Protein AF-A0A947JP69-F1 (afdb_monomer_lite)

pLDDT: mean 75.57, std 21.8, range [19.61, 96.0]

Radius of gyration: 23.5 Å; chains: 1; bounding box: 52×50×66 Å

Sequence (249 aa):
MEFHYIRLANEIEGKVASGHIAIGERLPSLRRVQEQKGLSLSTVYQAYVELENRGVIEARNRSGCWRKKREMVRMICGRGIPLIEDDIYGDLYFGETRPTTLKEYDEQGLVLYCSSFSKTVLPDLRVGWVVPGRFKEKVKRLKFNALIATPKLNQMIMAGFMETGAYERHLRKMRNTLKVQVGNMTRAVANAFPGDTRMSSPEGGLSCGWNSIAALTVCSFSPGLQRLEFLFCQGLSVQAPVNISTVSV

Foldseek 3Di:
DDQLLNVVLVVVLVCDVVCVAPDVRDDDDLVVCCVVPVDDSVSSVSNVVVCVVVVVDPPPDPDDDPVVLLVVLCVCVVVVHAEEAECAWQLFFLDPDGDDTSVVNHPPQRYKYKYDCCQQPNVPLQDIDIPRGPCVVVVVVVCCVVPVDDPPVSVVVVVVCVVVVVSVVSSVVNSVVQLVVLVVVVVVCCVQDDVPWAKRDDRGDNDIDIDDDPDPPVPPDDPVVVPDPDDDDDPDDPDDDDDDDDDDD

Secondary structure (DSSP, 8-state):
---HHHHHHHHHHHHHHTTSS-TTPPPPPHHHHHHHHT--HHHHHHHHHHHHHTTSS----SS--HHHHHHHHHHHHHTT--EEEE-TTTT-BSSSSPPPPGGGG-SSS-EEEEEESTTTT-GGG--EEEE-GGGHHHHHHHHHHH-S---HHHHHHHHHHHHTTHHHHHHHHHHHHHHHHHHHHHHHHHHHS-TT--B---SBSS---B---S--S-----TTTTTS---------S-S---------

Structure (mmCIF, N/CA/C/O backbone):
data_AF-A0A947JP69-F1
#
_entry.id   AF-A0A947JP69-F1
#
loop_
_atom_site.group_PDB
_atom_site.id
_atom_site.type_symbol
_atom_site.label_atom_id
_atom_site.label_alt_id
_atom_site.label_comp_id
_atom_site.label_asym_id
_atom_site.label_entity_id
_atom_site.label_seq_id
_atom_site.pdbx_PDB_ins_code
_atom_site.Cartn_x
_atom_site.Cartn_y
_atom_site.Cartn_z
_atom_site.occupancy
_atom_site.B_iso_or_equiv
_atom_site.auth_seq_id
_atom_site.auth_comp_id
_atom_site.auth_asym_id
_atom_site.auth_atom_id
_atom_site.pdbx_PDB_model_num
ATOM 1 N N . MET A 1 1 ? -8.315 19.733 -40.590 1.00 52.53 1 MET A N 1
ATOM 2 C CA . MET A 1 1 ? -6.885 19.597 -40.246 1.00 52.53 1 MET A CA 1
ATOM 3 C C . MET A 1 1 ? -6.768 18.320 -39.430 1.00 52.53 1 MET A C 1
ATOM 5 O O . MET A 1 1 ? -7.318 18.271 -38.339 1.00 52.53 1 MET A O 1
ATOM 9 N N . GLU A 1 2 ? -6.235 17.246 -40.009 1.00 69.81 2 GLU A N 1
ATOM 10 C CA . GLU A 1 2 ? -6.166 15.949 -39.325 1.00 69.81 2 GLU A CA 1
ATOM 11 C C . GLU A 1 2 ? -4.974 15.956 -38.363 1.00 69.81 2 GLU A C 1
ATOM 13 O O . GLU A 1 2 ? -3.846 16.248 -38.760 1.00 69.81 2 GLU A O 1
ATOM 18 N N . PHE A 1 3 ? -5.223 15.697 -37.081 1.00 87.69 3 PHE A N 1
ATOM 19 C CA . PHE A 1 3 ? -4.161 15.693 -36.082 1.00 87.69 3 PHE A CA 1
ATOM 20 C C . PHE A 1 3 ? -3.229 14.492 -36.288 1.00 87.69 3 PHE A C 1
ATOM 22 O O . PHE A 1 3 ? -3.680 13.373 -36.534 1.00 87.69 3 PHE A O 1
ATOM 29 N N . HIS A 1 4 ? -1.919 14.696 -36.112 1.00 85.38 4 HIS A N 1
ATOM 30 C CA . HIS A 1 4 ? -0.910 13.645 -36.300 1.00 85.38 4 HIS A CA 1
ATOM 31 C C . HIS A 1 4 ? -1.147 12.391 -35.439 1.00 85.38 4 HIS A C 1
ATOM 33 O O . HIS A 1 4 ? -0.815 11.288 -35.872 1.00 85.38 4 HIS A O 1
ATOM 39 N N . TYR A 1 5 ? -1.750 12.534 -34.252 1.00 90.44 5 TYR A N 1
ATOM 40 C CA . TYR A 1 5 ? -2.070 11.391 -33.393 1.00 90.44 5 TYR A CA 1
ATOM 41 C C . TYR A 1 5 ? -3.242 10.555 -33.934 1.00 90.44 5 TYR A C 1
ATOM 43 O O . TYR A 1 5 ? -3.197 9.333 -33.832 1.00 90.44 5 TYR A O 1
ATOM 51 N N . ILE A 1 6 ? -4.244 11.184 -34.565 1.00 91.31 6 ILE A N 1
ATOM 52 C CA . ILE A 1 6 ? -5.382 10.486 -35.189 1.00 91.31 6 ILE A CA 1
ATOM 53 C C . ILE A 1 6 ? -4.885 9.656 -36.370 1.00 91.31 6 ILE A C 1
ATOM 55 O O . ILE A 1 6 ? -5.228 8.483 -36.488 1.00 91.31 6 ILE A O 1
ATOM 59 N N . ARG A 1 7 ? -3.999 10.228 -37.195 1.00 92.75 7 ARG A N 1
ATOM 60 C CA . ARG A 1 7 ? -3.386 9.512 -38.320 1.00 92.75 7 ARG A CA 1
ATOM 61 C C . ARG A 1 7 ? -2.596 8.285 -37.854 1.00 92.75 7 ARG A C 1
ATOM 63 O O . ARG A 1 7 ? -2.691 7.227 -38.469 1.00 92.75 7 ARG A O 1
ATOM 70 N N . LEU A 1 8 ? -1.845 8.414 -36.756 1.00 92.44 8 LEU A N 1
ATOM 71 C CA . LEU A 1 8 ? -1.111 7.299 -36.154 1.00 92.44 8 LEU A CA 1
ATOM 72 C C . LEU A 1 8 ? -2.053 6.236 -35.562 1.00 92.44 8 LEU A C 1
ATOM 74 O O . LEU A 1 8 ? -1.800 5.047 -35.744 1.00 92.44 8 LEU A O 1
ATOM 78 N N . ALA A 1 9 ? -3.134 6.645 -34.889 1.00 91.25 9 ALA A N 1
ATOM 79 C CA . ALA A 1 9 ? -4.145 5.728 -34.362 1.00 91.25 9 ALA A CA 1
ATOM 80 C C . ALA A 1 9 ? -4.803 4.923 -35.494 1.00 91.25 9 ALA A C 1
ATOM 82 O O . ALA A 1 9 ? -4.783 3.697 -35.456 1.00 91.25 9 ALA A O 1
ATOM 83 N N . ASN A 1 10 ? -5.262 5.594 -36.554 1.00 93.00 10 ASN A N 1
ATOM 84 C CA . ASN A 1 10 ? -5.863 4.949 -37.725 1.00 93.00 10 ASN A CA 1
ATOM 85 C C . ASN A 1 10 ? -4.894 3.956 -38.397 1.00 93.00 10 ASN A C 1
ATOM 87 O O . ASN A 1 10 ? -5.298 2.874 -38.817 1.00 93.00 10 ASN A O 1
ATOM 91 N N . GLU A 1 11 ? -3.600 4.292 -38.480 1.00 90.69 11 GLU A N 1
ATOM 92 C CA . GLU A 1 11 ? -2.585 3.392 -39.043 1.00 90.69 11 GLU A CA 1
ATOM 93 C C . GLU A 1 11 ? -2.424 2.111 -38.206 1.00 90.69 11 GLU A C 1
ATOM 95 O O . GLU A 1 11 ? -2.330 1.012 -38.755 1.00 90.69 11 GLU A O 1
ATOM 100 N N . ILE A 1 12 ? -2.372 2.239 -36.877 1.00 87.81 12 ILE A N 1
ATOM 101 C CA . ILE A 1 12 ? -2.234 1.092 -35.970 1.00 87.81 12 ILE A CA 1
ATOM 102 C C . ILE A 1 12 ? -3.507 0.242 -35.994 1.00 87.81 12 ILE A C 1
ATOM 104 O O . ILE A 1 12 ? -3.417 -0.979 -36.096 1.00 87.81 12 ILE A O 1
ATOM 108 N N .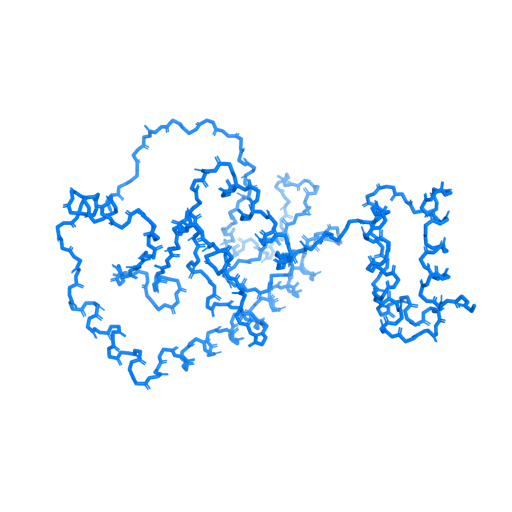 GLU A 1 13 ? -4.678 0.874 -35.976 1.00 88.56 13 GLU A N 1
ATOM 109 C CA . GLU A 1 13 ? -5.980 0.212 -36.084 1.00 88.56 13 GLU A CA 1
ATOM 110 C C . GLU A 1 13 ? -6.104 -0.578 -37.395 1.00 88.56 13 GLU A C 1
ATOM 112 O O . GLU A 1 13 ? -6.484 -1.748 -37.376 1.00 88.56 13 GLU A O 1
ATOM 117 N N . GLY A 1 14 ? -5.656 -0.011 -38.521 1.00 86.56 14 GLY A N 1
ATOM 118 C CA . GLY A 1 14 ? -5.602 -0.715 -39.804 1.00 86.56 14 GLY A CA 1
ATOM 119 C C . GLY A 1 14 ? -4.686 -1.946 -39.792 1.00 86.56 14 GLY A C 1
ATOM 120 O O . GLY A 1 14 ? -4.998 -2.960 -40.419 1.00 86.56 14 GLY A O 1
ATOM 121 N N . LYS A 1 15 ? -3.575 -1.912 -39.045 1.00 84.56 15 LYS A N 1
ATOM 122 C CA . LYS A 1 15 ? -2.680 -3.075 -38.877 1.00 84.56 15 LYS A CA 1
ATOM 123 C C . LYS A 1 15 ? -3.293 -4.170 -38.009 1.00 84.56 15 LYS A C 1
ATOM 125 O O . LYS A 1 15 ? -3.082 -5.345 -38.294 1.00 84.56 15 LYS A O 1
ATOM 130 N N . VAL A 1 16 ? -4.065 -3.796 -36.991 1.00 81.75 16 VAL A N 1
ATOM 131 C CA . VAL A 1 16 ? -4.835 -4.749 -36.177 1.00 81.75 16 VAL A CA 1
ATOM 132 C C . VAL A 1 16 ? -5.943 -5.383 -37.023 1.00 81.75 16 VAL A C 1
ATOM 134 O O . VAL A 1 16 ? -6.046 -6.605 -37.082 1.00 81.75 16 VAL A O 1
ATOM 137 N N . ALA A 1 17 ? -6.715 -4.575 -37.756 1.00 80.06 17 ALA A N 1
ATOM 138 C CA . ALA A 1 17 ? -7.820 -5.049 -38.593 1.00 80.06 17 ALA A CA 1
ATOM 139 C C . ALA A 1 17 ? -7.363 -5.961 -39.746 1.00 80.06 17 ALA A C 1
ATOM 141 O O . ALA A 1 17 ? -8.049 -6.917 -40.093 1.00 80.06 17 ALA A O 1
ATOM 142 N N . SER A 1 18 ? -6.190 -5.691 -40.324 1.00 82.62 18 SER A N 1
ATOM 143 C CA . SER A 1 18 ? -5.586 -6.521 -41.377 1.00 82.62 18 SER A CA 1
ATOM 144 C C . SER A 1 18 ? -4.837 -7.753 -40.851 1.00 82.62 18 SER A C 1
ATOM 146 O O . SER A 1 18 ? -4.256 -8.486 -41.647 1.00 82.62 18 SER A O 1
ATOM 148 N N . GLY A 1 19 ? -4.815 -7.983 -39.533 1.00 75.69 19 GLY A N 1
ATOM 149 C CA . GLY A 1 19 ? -4.155 -9.138 -38.918 1.00 75.69 19 GLY A CA 1
ATOM 150 C C . GLY A 1 19 ? -2.624 -9.070 -38.879 1.00 75.69 19 GLY A C 1
ATOM 151 O O . GLY A 1 19 ? -1.989 -10.048 -38.497 1.00 75.69 19 GLY A O 1
ATOM 152 N N . HIS A 1 20 ? -2.017 -7.929 -39.228 1.00 79.06 20 HIS A N 1
ATOM 153 C CA . HIS A 1 20 ? -0.570 -7.706 -39.080 1.00 79.06 20 HIS A CA 1
ATOM 154 C C . HIS A 1 20 ? -0.140 -7.579 -37.612 1.00 79.06 20 HIS A C 1
ATOM 156 O O . HIS A 1 20 ? 1.043 -7.709 -37.309 1.00 79.06 20 HIS A O 1
ATOM 162 N N . ILE A 1 21 ? -1.089 -7.282 -36.720 1.00 75.12 21 ILE A N 1
ATOM 163 C CA . ILE A 1 21 ? -0.931 -7.333 -35.267 1.00 75.12 21 ILE A CA 1
ATOM 164 C C . ILE A 1 21 ? -2.004 -8.290 -34.758 1.00 75.12 21 ILE A C 1
ATOM 166 O O . ILE A 1 21 ? -3.197 -8.012 -34.902 1.00 75.12 21 ILE A O 1
ATOM 170 N N . ALA A 1 22 ? -1.592 -9.421 -34.191 1.00 72.00 22 ALA A N 1
ATOM 171 C CA . ALA A 1 22 ? -2.527 -10.424 -33.706 1.00 72.00 22 ALA A CA 1
ATOM 172 C C . ALA A 1 22 ? -3.270 -9.939 -32.448 1.00 72.00 22 ALA A C 1
ATOM 174 O O . ALA A 1 22 ? -2.746 -9.179 -31.628 1.00 72.00 22 ALA A O 1
ATOM 175 N N . ILE A 1 23 ? -4.500 -10.417 -32.252 1.00 68.56 23 ILE A N 1
ATOM 176 C CA . ILE A 1 23 ? -5.273 -10.134 -31.036 1.00 68.56 23 ILE A CA 1
ATOM 177 C C . ILE A 1 23 ? -4.514 -10.697 -29.824 1.00 68.56 23 ILE A C 1
ATOM 179 O O . ILE A 1 23 ? -4.190 -11.881 -29.770 1.00 68.56 23 ILE A O 1
ATOM 183 N N . GLY A 1 24 ? -4.223 -9.836 -28.845 1.00 63.72 24 GLY A N 1
ATOM 184 C CA . GLY A 1 24 ? -3.419 -10.177 -27.665 1.00 63.72 24 GLY A CA 1
ATOM 185 C C . GLY A 1 24 ? -1.907 -9.982 -27.838 1.00 63.72 24 GLY A C 1
ATOM 186 O O . GLY A 1 24 ? -1.161 -10.136 -26.865 1.00 63.72 24 GLY A O 1
ATOM 187 N N . GLU A 1 25 ? -1.445 -9.603 -29.032 1.00 70.94 25 GLU A N 1
ATOM 188 C CA . GLU A 1 25 ? -0.055 -9.234 -29.285 1.00 70.94 25 GLU A CA 1
ATOM 189 C C . GLU A 1 25 ? 0.293 -7.889 -28.631 1.00 70.94 25 GLU A C 1
ATOM 191 O O . GLU A 1 25 ? -0.513 -6.961 -28.538 1.00 70.94 25 GLU A O 1
ATOM 196 N N . ARG A 1 26 ? 1.527 -7.775 -28.132 1.00 67.38 26 ARG A N 1
ATOM 197 C CA . ARG A 1 26 ? 1.988 -6.566 -27.451 1.00 67.38 26 ARG A CA 1
ATOM 198 C C . ARG A 1 26 ? 2.355 -5.490 -28.470 1.00 67.38 26 ARG A C 1
ATOM 200 O O . ARG A 1 26 ? 3.289 -5.672 -29.245 1.00 67.38 26 ARG A O 1
ATOM 207 N N . LEU A 1 27 ? 1.731 -4.319 -28.354 1.00 80.62 27 LEU A N 1
ATOM 208 C CA . LEU A 1 27 ? 2.142 -3.150 -29.126 1.00 80.62 27 LEU A CA 1
ATOM 209 C C . LEU A 1 27 ? 3.575 -2.686 -28.792 1.00 80.62 27 LEU A C 1
ATOM 211 O O . LEU A 1 27 ? 4.027 -2.814 -27.645 1.00 80.62 27 LEU A O 1
ATOM 215 N N . PRO A 1 28 ? 4.288 -2.084 -29.762 1.00 80.81 28 PRO A N 1
ATOM 216 C CA . PRO A 1 28 ? 5.575 -1.440 -29.520 1.00 80.81 28 PRO A CA 1
ATOM 217 C C . PRO A 1 28 ? 5.503 -0.386 -28.402 1.00 80.81 28 PRO A C 1
ATOM 219 O O . PRO A 1 28 ? 4.454 0.207 -28.146 1.00 80.81 28 PRO A O 1
ATOM 222 N N . SER A 1 29 ? 6.625 -0.126 -27.726 1.00 80.00 29 SER A N 1
ATOM 223 C CA . SER A 1 29 ? 6.689 0.925 -26.701 1.00 80.00 29 SER A CA 1
ATOM 224 C C . SER A 1 29 ? 6.541 2.321 -27.315 1.00 80.00 29 SER A C 1
ATOM 226 O O . SER A 1 29 ? 6.937 2.541 -28.459 1.00 80.00 29 SER A O 1
ATOM 228 N N . LEU A 1 30 ? 6.051 3.291 -26.528 1.00 84.19 30 LEU A N 1
ATOM 229 C CA . LEU A 1 30 ? 5.891 4.682 -26.979 1.00 84.19 30 LEU A CA 1
ATOM 230 C C . LEU A 1 30 ? 7.197 5.256 -27.559 1.00 84.19 30 LEU A C 1
ATOM 232 O O . LEU A 1 30 ? 7.181 5.878 -28.615 1.00 84.19 30 LEU A O 1
ATOM 236 N N . ARG A 1 31 ? 8.341 4.984 -26.912 1.00 73.06 31 ARG A N 1
ATOM 237 C CA . ARG A 1 31 ? 9.668 5.428 -27.380 1.00 73.06 31 ARG A CA 1
ATOM 238 C C . ARG A 1 31 ? 10.089 4.766 -28.693 1.00 73.06 31 ARG A C 1
ATOM 240 O O . ARG A 1 31 ? 10.622 5.437 -29.563 1.00 73.06 31 ARG A O 1
ATOM 247 N N . ARG A 1 32 ? 9.788 3.476 -28.876 1.00 83.56 32 ARG A N 1
ATOM 248 C CA . ARG A 1 32 ? 10.087 2.774 -30.131 1.00 83.56 32 ARG A CA 1
ATOM 249 C C . ARG A 1 32 ? 9.274 3.341 -31.293 1.00 83.56 32 ARG A C 1
ATOM 251 O O . ARG A 1 32 ? 9.815 3.529 -32.375 1.00 83.56 32 ARG A O 1
ATOM 258 N N . VAL A 1 33 ? 7.994 3.644 -31.072 1.00 86.62 33 VAL A N 1
ATOM 259 C CA . VAL A 1 33 ? 7.155 4.279 -32.102 1.00 86.62 33 VAL A CA 1
ATOM 260 C C . VAL A 1 33 ? 7.614 5.708 -32.382 1.00 86.62 33 VAL A C 1
ATOM 262 O O . VAL A 1 33 ? 7.635 6.116 -33.539 1.00 86.62 33 VAL A O 1
ATOM 265 N N . GLN A 1 34 ? 8.039 6.447 -31.354 1.00 87.62 34 GLN A N 1
ATOM 266 C CA . GLN A 1 34 ? 8.630 7.777 -31.501 1.00 87.62 34 GLN A CA 1
ATOM 267 C C . GLN A 1 34 ? 9.846 7.751 -32.442 1.00 87.62 34 GLN A C 1
ATOM 269 O O . GLN A 1 34 ? 9.870 8.497 -33.417 1.00 87.62 34 GLN A O 1
ATOM 274 N N . GLU A 1 35 ? 10.813 6.864 -32.188 1.00 86.88 35 GLU A N 1
ATOM 275 C CA . GLU A 1 35 ? 12.029 6.706 -33.003 1.00 86.88 35 GLU A CA 1
ATOM 276 C C . GLU A 1 35 ? 11.713 6.262 -34.436 1.00 86.88 35 GLU A C 1
ATOM 278 O O . GLU A 1 35 ? 12.270 6.797 -35.389 1.00 86.88 35 GLU A O 1
ATOM 283 N N . GLN A 1 36 ? 10.776 5.325 -34.607 1.00 88.81 36 GLN A N 1
ATOM 284 C CA . GLN A 1 36 ? 10.394 4.813 -35.927 1.00 88.81 36 GLN A CA 1
ATOM 285 C C . GLN A 1 36 ? 9.632 5.830 -36.782 1.00 88.81 36 GLN A C 1
ATOM 287 O O . GLN A 1 36 ? 9.688 5.761 -38.009 1.00 88.81 36 GLN A O 1
ATOM 292 N N . LYS A 1 37 ? 8.862 6.724 -36.153 1.00 86.19 37 LYS A N 1
ATOM 293 C CA . LYS A 1 37 ? 7.945 7.641 -36.848 1.00 86.19 37 LYS A CA 1
ATOM 294 C C . LYS A 1 37 ? 8.405 9.096 -36.844 1.00 86.19 37 LYS A C 1
ATOM 296 O O . LYS A 1 37 ? 7.786 9.906 -37.526 1.00 86.19 37 LYS A O 1
ATOM 301 N N . GLY A 1 38 ? 9.441 9.441 -36.078 1.00 88.81 38 GLY A N 1
ATOM 302 C CA . GLY A 1 38 ? 9.919 10.820 -35.938 1.00 88.81 38 GLY A CA 1
ATOM 303 C C . GLY A 1 38 ? 8.891 11.769 -35.310 1.00 88.81 38 GLY A C 1
ATOM 304 O O . GLY A 1 38 ? 8.920 12.968 -35.567 1.00 88.81 38 GLY A O 1
ATOM 305 N N . LEU A 1 39 ? 7.948 11.243 -34.522 1.00 90.88 39 LEU A N 1
ATOM 306 C CA . LEU A 1 39 ? 6.891 12.025 -33.867 1.00 90.88 39 LEU A CA 1
ATOM 307 C C . LEU A 1 39 ? 7.313 12.433 -32.452 1.00 90.88 39 LEU A C 1
ATOM 309 O O . LEU A 1 39 ? 8.217 11.840 -31.876 1.00 90.88 39 LEU A O 1
ATOM 313 N N . SER A 1 40 ? 6.642 13.418 -31.848 1.00 89.06 40 SER A N 1
ATOM 314 C CA . SER A 1 40 ? 6.847 13.712 -30.424 1.00 89.06 40 SER A CA 1
ATOM 315 C C . SER A 1 40 ? 6.240 12.616 -29.542 1.00 89.06 40 SER A C 1
ATOM 317 O O . SER A 1 40 ? 5.204 12.033 -29.872 1.00 89.06 40 SER A O 1
ATOM 319 N N . LEU A 1 41 ? 6.851 12.363 -28.379 1.00 81.31 41 LEU A N 1
ATOM 320 C CA . LEU A 1 41 ? 6.370 11.357 -27.426 1.00 81.31 41 LEU A CA 1
ATOM 321 C C . LEU A 1 41 ? 4.913 11.607 -27.000 1.00 81.31 41 LEU A C 1
ATOM 323 O O . LEU A 1 41 ? 4.147 10.660 -26.840 1.00 81.31 41 LEU A O 1
ATOM 327 N N . SER A 1 42 ? 4.517 12.878 -26.867 1.00 77.75 42 SER A N 1
ATOM 328 C CA . SER A 1 42 ? 3.139 13.281 -26.574 1.00 77.75 42 SER A CA 1
ATOM 329 C C . SER A 1 42 ? 2.171 12.891 -27.691 1.00 77.75 42 SER A C 1
ATOM 331 O O . SER A 1 42 ? 1.099 12.378 -27.397 1.00 77.75 42 SER A O 1
ATOM 333 N N . THR A 1 43 ? 2.550 13.050 -28.961 1.00 88.44 43 THR A N 1
ATOM 334 C CA . THR A 1 43 ? 1.724 12.634 -30.110 1.00 88.44 43 THR A CA 1
ATOM 335 C C . THR A 1 43 ? 1.511 11.121 -30.127 1.00 88.44 43 THR A C 1
ATOM 337 O O . THR A 1 43 ? 0.392 10.657 -30.334 1.00 88.44 43 THR A O 1
ATOM 340 N N . VAL A 1 44 ? 2.565 10.345 -29.858 1.00 88.88 44 VAL A N 1
ATOM 341 C CA . VAL A 1 44 ? 2.479 8.877 -29.775 1.00 88.88 44 VAL A CA 1
ATOM 342 C C . VAL A 1 44 ? 1.615 8.445 -28.590 1.00 88.88 44 VAL A C 1
ATOM 344 O O . VAL A 1 44 ? 0.776 7.557 -28.726 1.00 88.88 44 VAL A O 1
ATOM 347 N N . TYR A 1 45 ? 1.782 9.101 -27.441 1.00 86.50 45 TYR A N 1
ATOM 348 C CA . TYR A 1 45 ? 0.957 8.864 -26.261 1.00 86.50 45 TYR A CA 1
ATOM 349 C C . TYR A 1 45 ? -0.527 9.133 -26.541 1.00 86.50 45 TYR A C 1
ATOM 351 O O . TYR A 1 45 ? -1.355 8.267 -26.271 1.00 86.50 45 TYR A O 1
ATOM 359 N N . GLN A 1 46 ? -0.862 10.279 -27.144 1.00 84.12 46 GLN A N 1
ATOM 360 C CA . GLN A 1 46 ? -2.246 10.613 -27.498 1.00 84.12 46 GLN A CA 1
ATOM 361 C C . GLN A 1 46 ? -2.849 9.616 -28.497 1.00 84.12 46 GLN A C 1
ATOM 363 O O . GLN A 1 46 ? -4.018 9.269 -28.375 1.00 84.12 46 GLN A O 1
ATOM 368 N N . ALA A 1 47 ? -2.058 9.082 -29.433 1.00 88.81 47 ALA A N 1
ATOM 369 C CA . ALA A 1 47 ? -2.530 8.047 -30.354 1.00 88.81 47 ALA A CA 1
ATOM 370 C C . ALA A 1 47 ? -2.877 6.734 -29.632 1.00 88.81 47 ALA A C 1
ATOM 372 O O . ALA A 1 47 ? -3.867 6.091 -29.964 1.00 88.81 47 ALA A O 1
ATOM 373 N N . TYR A 1 48 ? -2.090 6.339 -28.626 1.00 86.50 48 TYR A N 1
ATOM 374 C CA . TYR A 1 48 ? -2.365 5.136 -27.831 1.00 86.50 48 TYR A CA 1
ATOM 375 C C . TYR A 1 48 ? -3.581 5.328 -26.917 1.00 86.50 48 TYR A C 1
ATOM 377 O O . TYR A 1 48 ? -4.388 4.414 -26.787 1.00 86.50 48 TYR A O 1
ATOM 385 N N . VAL A 1 49 ? -3.751 6.519 -26.334 1.00 81.06 49 VAL A N 1
ATOM 386 C CA . VAL A 1 49 ? -4.961 6.873 -25.572 1.00 81.06 49 VAL A CA 1
ATOM 387 C C . VAL A 1 49 ? -6.202 6.805 -26.463 1.00 81.06 49 VAL A C 1
ATOM 389 O O . VAL A 1 49 ? -7.217 6.244 -26.063 1.00 81.06 49 VAL A O 1
ATOM 392 N N . GLU A 1 50 ? -6.114 7.330 -27.683 1.00 85.31 50 GLU A N 1
ATOM 393 C CA . GLU A 1 50 ? -7.206 7.287 -28.655 1.00 85.31 50 GLU A CA 1
ATOM 394 C C . GLU A 1 50 ? -7.572 5.845 -29.047 1.00 85.31 50 GLU A C 1
ATOM 396 O O . GLU A 1 50 ? -8.746 5.482 -29.045 1.00 85.31 50 GLU A O 1
ATOM 401 N N . LEU A 1 51 ? -6.578 4.987 -29.298 1.00 83.81 51 LEU A N 1
ATOM 402 C CA . LEU A 1 51 ? -6.792 3.558 -29.561 1.00 83.81 51 LEU A CA 1
ATOM 403 C C . LEU A 1 51 ? -7.430 2.821 -28.372 1.00 83.81 51 LEU A C 1
ATOM 405 O O . LEU A 1 51 ? -8.253 1.928 -28.578 1.00 83.81 51 LEU A O 1
ATOM 409 N N . GLU A 1 52 ? -7.061 3.178 -27.137 1.00 80.06 52 GLU A N 1
ATOM 410 C CA . GLU A 1 52 ? -7.662 2.614 -25.920 1.00 80.06 52 GLU A CA 1
ATOM 411 C C . GLU A 1 52 ? -9.119 3.069 -25.771 1.00 80.06 52 GLU A C 1
ATOM 413 O O . GLU A 1 52 ? -9.992 2.259 -25.464 1.00 80.06 52 GLU A O 1
ATOM 418 N N . ASN A 1 53 ? -9.409 4.344 -26.050 1.00 76.38 53 ASN A N 1
ATOM 419 C CA . ASN A 1 53 ? -10.771 4.884 -26.025 1.00 76.38 53 ASN A CA 1
ATOM 420 C C . ASN A 1 53 ? -11.682 4.227 -27.071 1.00 76.38 53 ASN A C 1
ATOM 422 O O . ASN A 1 53 ? -12.866 4.027 -26.808 1.00 76.38 53 ASN A O 1
ATOM 426 N N . ARG A 1 54 ? -11.132 3.861 -28.234 1.00 81.31 54 ARG A N 1
ATOM 427 C CA . ARG A 1 54 ? -11.842 3.112 -29.284 1.00 81.31 54 ARG A CA 1
ATOM 428 C C . ARG A 1 54 ? -11.992 1.620 -28.979 1.00 81.31 54 ARG A C 1
ATOM 430 O O . ARG A 1 54 ? -12.675 0.920 -29.716 1.00 81.31 54 ARG A O 1
ATOM 437 N N . GLY A 1 55 ? -11.344 1.116 -27.927 1.00 75.50 55 GLY A N 1
ATOM 438 C CA . GLY A 1 55 ? -11.346 -0.306 -27.578 1.00 75.50 55 GLY A CA 1
ATOM 439 C C . GLY A 1 55 ? -10.515 -1.190 -28.516 1.00 75.50 55 GLY A C 1
ATOM 440 O O . GLY A 1 55 ? -10.602 -2.411 -28.429 1.00 75.50 55 GLY A O 1
ATOM 441 N N . VAL A 1 56 ? -9.693 -0.595 -29.390 1.00 78.62 56 VAL A N 1
ATOM 442 C CA . VAL A 1 56 ? -8.788 -1.320 -30.304 1.00 78.62 56 VAL A CA 1
ATOM 443 C C . VAL A 1 56 ? -7.642 -1.961 -29.523 1.00 78.62 56 VAL A C 1
ATOM 445 O O . VAL A 1 56 ? -7.125 -3.013 -29.896 1.00 78.62 56 VAL A O 1
ATOM 448 N N . ILE A 1 57 ? -7.229 -1.317 -28.429 1.00 78.31 57 ILE A N 1
ATOM 449 C CA . ILE A 1 57 ? -6.147 -1.783 -27.565 1.00 78.31 57 ILE A CA 1
ATOM 450 C C . ILE A 1 57 ? -6.607 -1.728 -26.113 1.00 78.31 57 ILE A C 1
ATOM 452 O O . ILE A 1 57 ? -7.341 -0.826 -25.719 1.00 78.31 57 ILE A O 1
ATOM 456 N N . GLU A 1 58 ? -6.124 -2.653 -25.289 1.00 68.19 58 GLU A N 1
ATOM 457 C CA . GLU A 1 58 ? -6.280 -2.554 -23.841 1.00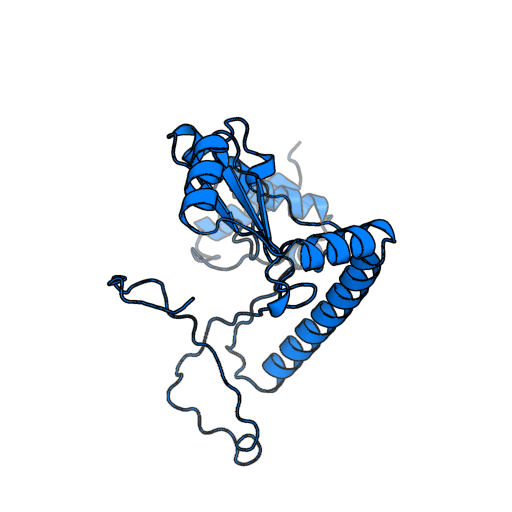 68.19 58 GLU A CA 1
ATOM 458 C C . GLU A 1 58 ? -4.925 -2.248 -23.203 1.00 68.19 58 GLU A C 1
ATOM 460 O O . GLU A 1 58 ? -3.946 -2.983 -23.385 1.00 68.19 58 GLU A O 1
ATOM 465 N N . ALA A 1 59 ? -4.862 -1.184 -22.398 1.00 56.91 59 ALA A N 1
ATOM 466 C CA . ALA A 1 59 ? -3.725 -0.950 -21.525 1.00 56.91 59 ALA A CA 1
ATOM 467 C C . ALA A 1 59 ? -3.666 -2.056 -20.460 1.00 56.91 59 ALA A C 1
ATOM 469 O O . ALA A 1 59 ? -4.283 -1.993 -19.385 1.00 56.91 59 ALA A O 1
ATOM 470 N N . ARG A 1 60 ? -2.882 -3.098 -20.750 1.00 54.34 60 ARG A N 1
ATOM 471 C CA . ARG A 1 60 ? -2.517 -4.122 -19.772 1.00 54.34 60 ARG A CA 1
ATOM 472 C C . ARG A 1 60 ? -1.421 -3.566 -18.870 1.00 54.34 60 ARG A C 1
ATOM 474 O O . ARG A 1 60 ? -0.252 -3.940 -18.966 1.00 54.34 60 ARG A O 1
ATOM 481 N N . ASN A 1 61 ? -1.807 -2.632 -18.007 1.00 45.38 61 ASN A N 1
ATOM 482 C CA . ASN A 1 61 ? -0.920 -2.128 -16.976 1.00 45.38 61 ASN A CA 1
ATOM 483 C C . ASN A 1 61 ? -0.520 -3.289 -16.064 1.00 45.38 61 ASN A C 1
ATOM 485 O O . ASN A 1 61 ? -1.350 -3.899 -15.387 1.00 45.38 61 ASN A O 1
ATOM 489 N N . ARG A 1 62 ? 0.778 -3.585 -16.047 1.00 45.56 62 ARG A N 1
ATOM 490 C CA . ARG A 1 62 ? 1.402 -4.162 -14.861 1.00 45.56 62 ARG A CA 1
ATOM 491 C C . ARG A 1 62 ? 1.383 -3.019 -13.834 1.00 45.56 62 ARG A C 1
ATOM 493 O O . ARG A 1 62 ? 1.823 -1.938 -14.188 1.00 45.56 62 ARG A O 1
ATOM 500 N N . SER A 1 63 ? 0.770 -3.265 -12.673 1.00 42.84 63 SER A N 1
ATOM 501 C CA . SER A 1 63 ? 0.396 -2.310 -11.602 1.00 42.84 63 SER A CA 1
ATOM 502 C C . SER A 1 63 ? -0.695 -1.272 -11.931 1.00 42.84 63 SER A C 1
ATOM 504 O O . SER A 1 63 ? -0.697 -0.591 -12.947 1.00 42.84 63 SER A O 1
ATOM 506 N N . GLY A 1 64 ? -1.711 -1.216 -11.064 1.00 44.91 64 GLY A N 1
ATOM 507 C CA . GLY A 1 64 ? -3.038 -0.660 -11.335 1.00 44.91 64 GLY A CA 1
ATOM 508 C C . GLY A 1 64 ? -3.073 0.784 -11.842 1.00 44.91 64 GLY A C 1
ATOM 509 O O . GLY A 1 64 ? -2.641 1.708 -11.165 1.00 44.91 64 GLY A O 1
ATOM 510 N N . CYS A 1 65 ? -3.699 0.981 -13.007 1.00 48.56 65 CYS A N 1
ATOM 511 C CA . CYS A 1 65 ? -4.110 2.299 -13.482 1.00 48.56 65 CYS A CA 1
ATOM 512 C C . CYS A 1 65 ? -5.097 2.925 -12.481 1.00 48.56 65 CYS A C 1
ATOM 514 O O . CYS A 1 65 ? -6.125 2.324 -12.162 1.00 48.56 65 CYS A O 1
ATOM 516 N N . TRP A 1 66 ? -4.823 4.147 -12.027 1.00 48.47 66 TRP A N 1
ATOM 517 C CA . TRP A 1 66 ? -5.671 4.928 -11.114 1.00 48.47 66 TRP A CA 1
ATOM 518 C C . TRP A 1 66 ? -7.125 5.047 -11.607 1.00 48.47 66 TRP A C 1
ATOM 520 O O . TRP A 1 66 ? -8.066 4.998 -10.815 1.00 48.47 66 TRP A O 1
ATOM 530 N N . ARG A 1 67 ? -7.318 5.093 -12.936 1.00 47.22 67 ARG A N 1
ATOM 531 C CA . ARG A 1 67 ? -8.634 5.075 -13.598 1.00 47.22 67 ARG A CA 1
ATOM 532 C C . ARG A 1 67 ? -9.410 3.783 -13.312 1.00 47.22 67 ARG A C 1
ATOM 534 O O . ARG A 1 67 ? -10.585 3.855 -12.966 1.00 47.22 67 ARG A O 1
ATOM 541 N N . LYS A 1 68 ? -8.734 2.625 -13.351 1.00 71.75 68 LYS A N 1
ATOM 542 C CA . LYS A 1 68 ? -9.332 1.313 -13.039 1.00 71.75 68 LYS A CA 1
ATOM 543 C C . LYS A 1 68 ? -9.724 1.207 -11.559 1.00 71.75 68 LYS A C 1
ATOM 545 O O . LYS A 1 68 ? -10.762 0.630 -11.256 1.00 71.75 68 LYS A O 1
ATOM 550 N N . LYS A 1 69 ? -8.949 1.801 -10.637 1.00 79.12 69 LYS A N 1
ATOM 551 C CA . LYS A 1 69 ? -9.289 1.836 -9.198 1.00 79.12 69 LYS A CA 1
ATOM 552 C C . LYS A 1 69 ? -10.589 2.598 -8.942 1.00 79.12 69 LYS A C 1
ATOM 554 O O . LYS A 1 69 ? -11.490 2.069 -8.297 1.00 79.12 69 LYS A O 1
ATOM 559 N N . ARG A 1 70 ? -10.716 3.809 -9.494 1.00 83.31 70 ARG A N 1
ATOM 560 C CA . ARG A 1 70 ? -11.928 4.629 -9.341 1.00 83.31 70 ARG A CA 1
ATOM 561 C C . ARG A 1 70 ? -13.160 3.961 -9.949 1.00 83.31 70 ARG A C 1
ATOM 563 O O . ARG A 1 70 ? -14.222 3.961 -9.333 1.00 83.31 70 ARG A O 1
ATOM 570 N N . GLU A 1 71 ? -13.025 3.390 -11.143 1.00 83.94 71 GLU A N 1
ATOM 571 C CA . GLU A 1 71 ? -14.117 2.675 -11.809 1.00 83.94 71 GLU A CA 1
ATOM 572 C C . GLU A 1 71 ? -14.545 1.430 -11.024 1.00 83.94 71 GLU A C 1
ATOM 574 O O . GLU A 1 71 ? -15.736 1.228 -10.803 1.00 83.94 71 GLU A O 1
ATOM 579 N N . MET A 1 72 ? -13.584 0.650 -10.519 1.00 85.69 72 MET A N 1
ATOM 580 C CA . MET A 1 72 ? -13.846 -0.506 -9.661 1.00 85.69 72 MET A CA 1
ATOM 581 C C . MET A 1 72 ? -14.617 -0.109 -8.401 1.00 85.69 72 MET A C 1
ATOM 583 O O . MET A 1 72 ? -15.647 -0.714 -8.106 1.00 85.69 72 MET A O 1
ATOM 587 N N . VAL A 1 73 ? -14.160 0.927 -7.688 1.00 90.06 73 VAL A N 1
ATOM 588 C CA . VAL A 1 73 ? -14.856 1.434 -6.497 1.00 90.06 73 VAL A CA 1
ATOM 589 C C . VAL A 1 73 ? -16.265 1.881 -6.868 1.00 90.06 73 VAL A C 1
ATOM 591 O O . VAL A 1 73 ? -17.219 1.441 -6.235 1.00 90.06 73 VAL A O 1
ATOM 594 N N . ARG A 1 74 ? -16.437 2.667 -7.939 1.00 89.25 74 ARG A N 1
ATOM 595 C CA . ARG A 1 74 ? -17.765 3.100 -8.403 1.00 89.25 74 ARG A CA 1
ATOM 596 C C . ARG A 1 74 ? -18.687 1.914 -8.699 1.00 89.25 74 ARG A C 1
ATOM 598 O O . ARG A 1 74 ? -19.847 1.941 -8.302 1.00 89.25 74 ARG A O 1
ATOM 605 N N . MET A 1 75 ? -18.194 0.885 -9.382 1.00 89.25 75 MET A N 1
ATOM 606 C CA . MET A 1 75 ? -19.002 -0.261 -9.801 1.00 89.25 75 MET A CA 1
ATOM 607 C C . MET A 1 75 ? -19.409 -1.145 -8.615 1.00 89.25 75 MET A C 1
ATOM 609 O O . MET A 1 75 ? -20.568 -1.544 -8.506 1.00 89.25 75 MET A O 1
ATOM 613 N N . ILE A 1 76 ? -18.463 -1.441 -7.719 1.00 88.81 76 ILE A N 1
ATOM 614 C CA . ILE A 1 76 ? -18.675 -2.334 -6.573 1.00 88.81 76 ILE A CA 1
ATOM 615 C C . ILE A 1 76 ? -19.474 -1.615 -5.482 1.00 88.81 76 ILE A C 1
ATOM 617 O O . ILE A 1 76 ? -20.509 -2.121 -5.040 1.00 88.81 76 ILE A O 1
ATOM 621 N N . CYS A 1 77 ? -19.065 -0.399 -5.111 1.00 89.00 77 CYS A N 1
ATOM 622 C CA . CYS A 1 77 ? -19.786 0.408 -4.129 1.00 89.00 77 CYS A CA 1
ATOM 623 C C . CYS A 1 77 ? -21.157 0.851 -4.658 1.00 89.00 77 CYS A C 1
ATOM 625 O O . CYS A 1 77 ? -22.106 0.930 -3.884 1.00 89.00 77 CYS A O 1
ATOM 627 N N . GLY A 1 78 ? -21.311 1.061 -5.972 1.00 87.19 78 GLY A N 1
ATOM 628 C CA . GLY A 1 78 ? -22.609 1.325 -6.607 1.00 87.19 78 GLY A CA 1
ATOM 629 C C . GLY A 1 78 ? -23.616 0.180 -6.451 1.00 87.19 78 GLY A C 1
ATOM 630 O O . GLY A 1 78 ? -24.819 0.417 -6.466 1.00 87.19 78 GLY A O 1
ATOM 631 N N . ARG A 1 79 ? -23.138 -1.051 -6.227 1.00 92.69 79 ARG A N 1
ATOM 632 C CA . ARG A 1 79 ? -23.964 -2.226 -5.898 1.00 92.69 79 ARG A CA 1
ATOM 633 C C . ARG A 1 79 ? -24.119 -2.452 -4.390 1.00 92.69 79 ARG A C 1
ATOM 635 O O . ARG A 1 79 ? -24.666 -3.470 -3.982 1.00 92.69 79 ARG A O 1
ATOM 642 N N . GLY A 1 80 ? -23.615 -1.541 -3.555 1.00 90.06 80 GLY A N 1
ATOM 643 C CA . GLY A 1 80 ? -23.656 -1.660 -2.096 1.00 90.06 80 GLY A CA 1
ATOM 644 C C . GLY A 1 80 ? -22.729 -2.736 -1.522 1.00 90.06 80 GLY A C 1
ATOM 645 O O . GLY A 1 80 ? -22.892 -3.122 -0.365 1.00 90.06 80 GLY A O 1
ATOM 646 N N . ILE A 1 81 ? -21.767 -3.233 -2.305 1.00 93.31 81 ILE A N 1
ATOM 647 C CA . ILE A 1 81 ? -20.848 -4.291 -1.875 1.00 93.31 81 ILE A CA 1
ATOM 648 C C . ILE A 1 81 ? -19.657 -3.650 -1.138 1.00 93.31 81 ILE A C 1
ATOM 650 O O . ILE A 1 81 ? -19.006 -2.767 -1.701 1.00 93.31 81 ILE A O 1
ATOM 654 N N . PRO A 1 82 ? -19.350 -4.056 0.109 1.00 92.31 82 PRO A N 1
ATOM 655 C CA . PRO A 1 82 ? -18.196 -3.541 0.837 1.00 92.31 82 PRO A CA 1
ATOM 656 C C . PRO A 1 82 ? -16.878 -4.089 0.280 1.00 92.31 82 PRO A C 1
ATOM 658 O O . PRO A 1 82 ? -16.801 -5.241 -0.148 1.00 92.31 82 PRO A O 1
ATOM 661 N N . LEU A 1 83 ? -15.825 -3.276 0.353 1.00 92.38 83 LEU A N 1
ATOM 662 C CA . LEU A 1 83 ? -14.467 -3.640 -0.055 1.00 92.38 83 LEU A CA 1
ATOM 663 C C . LEU A 1 83 ? -13.521 -3.590 1.141 1.00 92.38 83 LEU A C 1
ATOM 665 O O . LEU A 1 83 ? -13.607 -2.679 1.959 1.00 92.38 83 LEU A O 1
ATOM 669 N N . ILE A 1 84 ? -12.597 -4.545 1.219 1.00 90.62 84 ILE A N 1
ATOM 670 C CA . ILE A 1 84 ? -11.468 -4.504 2.152 1.00 90.62 84 ILE A CA 1
ATOM 671 C C . ILE A 1 84 ? -10.214 -4.265 1.318 1.00 90.62 84 ILE A C 1
ATOM 673 O O . ILE A 1 84 ? -9.877 -5.071 0.454 1.00 90.62 84 ILE A O 1
ATOM 677 N N . GLU A 1 85 ? -9.551 -3.144 1.564 1.00 92.12 85 GLU A N 1
ATOM 678 C CA . GLU A 1 85 ? -8.275 -2.794 0.956 1.00 92.12 85 GLU A CA 1
ATOM 679 C C . GLU A 1 85 ? -7.152 -3.111 1.943 1.00 92.12 85 GLU A C 1
ATOM 681 O O . GLU A 1 85 ? -7.050 -2.485 2.996 1.00 92.12 85 GLU A O 1
ATOM 686 N N . ASP A 1 86 ? -6.322 -4.094 1.603 1.00 89.12 86 ASP A N 1
ATOM 687 C CA . ASP A 1 86 ? -5.104 -4.418 2.342 1.00 89.12 86 ASP A CA 1
ATOM 688 C C . ASP A 1 86 ? -3.916 -3.654 1.740 1.00 89.12 86 ASP A C 1
ATOM 690 O O . ASP A 1 86 ? -3.420 -4.000 0.665 1.00 89.12 86 ASP A O 1
ATOM 694 N N . ASP A 1 87 ? -3.480 -2.597 2.426 1.00 89.88 87 ASP A N 1
ATOM 695 C CA . ASP A 1 87 ? -2.412 -1.699 1.988 1.00 89.88 87 ASP A CA 1
ATOM 696 C C . ASP A 1 87 ? -1.191 -1.747 2.923 1.00 89.88 87 ASP A C 1
ATOM 698 O O . ASP A 1 87 ? -0.595 -0.732 3.297 1.00 89.88 87 ASP A O 1
ATOM 702 N N . ILE A 1 88 ? -0.812 -2.958 3.337 1.00 88.00 88 ILE A N 1
ATOM 703 C CA . ILE A 1 88 ? 0.377 -3.202 4.171 1.00 88.00 88 ILE A CA 1
ATOM 704 C C . ILE A 1 88 ? 1.687 -2.785 3.473 1.00 88.00 88 ILE A C 1
ATOM 706 O O . ILE A 1 88 ? 2.651 -2.410 4.138 1.00 88.00 88 ILE A O 1
ATOM 710 N N . TYR A 1 89 ? 1.756 -2.860 2.142 1.00 87.00 89 TYR A N 1
ATOM 711 C CA . TYR A 1 89 ? 2.984 -2.580 1.382 1.00 87.00 89 TYR A CA 1
ATOM 712 C C . TYR A 1 89 ? 2.999 -1.215 0.696 1.00 87.00 89 TYR A C 1
ATOM 714 O O . TYR A 1 89 ? 3.988 -0.894 0.035 1.00 87.00 89 TYR A O 1
ATOM 722 N N . GLY A 1 90 ? 1.937 -0.417 0.810 1.00 86.38 90 GLY A N 1
ATOM 723 C CA . GLY A 1 90 ? 1.809 0.792 0.002 1.00 86.38 90 GLY A CA 1
ATOM 724 C C . GLY A 1 90 ? 2.883 1.847 0.260 1.00 86.38 90 GLY A C 1
ATOM 725 O O . GLY A 1 90 ? 3.175 2.630 -0.638 1.00 86.38 90 GLY A O 1
ATOM 726 N N . ASP A 1 91 ? 3.553 1.821 1.416 1.00 88.88 91 ASP A N 1
ATOM 727 C CA . ASP A 1 91 ? 4.668 2.729 1.732 1.00 88.88 91 ASP A CA 1
ATOM 728 C C . ASP A 1 91 ? 6.004 2.322 1.077 1.00 88.88 91 ASP A C 1
ATOM 730 O O . ASP A 1 91 ? 6.949 3.120 1.017 1.00 88.88 91 ASP A O 1
ATOM 734 N N . LEU A 1 92 ? 6.077 1.104 0.525 1.00 89.94 92 LEU A N 1
ATOM 735 C CA . LEU A 1 92 ? 7.251 0.527 -0.139 1.00 89.94 92 LEU A CA 1
ATOM 736 C C . LEU A 1 92 ? 7.228 0.719 -1.662 1.00 89.94 92 LEU A C 1
ATOM 738 O O . LEU A 1 92 ? 7.620 -0.169 -2.413 1.00 89.94 92 LEU A O 1
ATOM 742 N N . TYR A 1 93 ? 6.756 1.865 -2.140 1.00 87.69 93 TYR A N 1
ATOM 743 C CA . TYR A 1 93 ? 6.739 2.199 -3.565 1.00 87.69 93 TYR A CA 1
ATOM 744 C C . TYR A 1 93 ? 8.138 2.563 -4.099 1.00 87.69 93 TYR A C 1
ATOM 746 O O . TYR A 1 93 ? 9.006 3.000 -3.350 1.00 87.69 93 TYR A O 1
ATOM 754 N N . PHE A 1 94 ? 8.387 2.400 -5.399 1.00 83.44 94 PHE A N 1
ATOM 755 C CA . PHE A 1 94 ? 9.672 2.749 -6.040 1.00 83.44 94 PHE A CA 1
ATOM 756 C C . PHE A 1 94 ? 9.618 4.021 -6.895 1.00 83.44 94 PHE A C 1
ATOM 758 O O . PHE A 1 94 ? 10.671 4.507 -7.337 1.00 83.44 94 PHE A O 1
ATOM 765 N N . GLY A 1 95 ? 8.402 4.511 -7.155 1.00 81.38 95 GLY A N 1
ATOM 766 C CA . GLY A 1 95 ? 8.134 5.782 -7.823 1.00 81.38 95 GLY A CA 1
ATOM 767 C C . GLY A 1 95 ? 8.411 6.994 -6.931 1.00 81.38 95 GLY A C 1
ATOM 768 O O . GLY A 1 95 ? 8.898 6.867 -5.809 1.00 81.38 95 GLY A O 1
ATOM 769 N N . GLU A 1 96 ? 8.101 8.183 -7.442 1.00 78.56 96 GLU A N 1
ATOM 770 C CA . GLU A 1 96 ? 8.261 9.437 -6.693 1.00 78.56 96 GLU A CA 1
ATOM 771 C C . GLU A 1 96 ? 7.174 9.607 -5.632 1.00 78.56 96 GLU A C 1
ATOM 773 O O . GLU A 1 96 ? 7.445 10.030 -4.507 1.00 78.56 96 GLU A O 1
ATOM 778 N N . THR A 1 97 ? 5.947 9.220 -5.977 1.00 80.94 97 THR A N 1
ATOM 779 C CA . THR A 1 97 ? 4.771 9.363 -5.127 1.00 80.94 97 THR A CA 1
ATOM 780 C C . THR A 1 97 ? 4.177 8.014 -4.765 1.00 80.94 97 THR A C 1
ATOM 782 O O . THR A 1 97 ? 4.283 7.023 -5.494 1.00 80.94 97 THR A O 1
ATOM 785 N N . ARG A 1 98 ? 3.534 7.996 -3.600 1.00 82.69 98 ARG A N 1
ATOM 786 C CA . ARG A 1 98 ? 2.783 6.845 -3.133 1.00 82.69 98 ARG A CA 1
ATOM 787 C C . ARG A 1 98 ? 1.578 6.594 -4.051 1.00 82.69 98 ARG A C 1
ATOM 789 O O . ARG A 1 98 ? 0.865 7.544 -4.373 1.00 82.69 98 ARG A O 1
ATOM 796 N N . PRO A 1 99 ? 1.302 5.334 -4.422 1.00 84.25 99 PRO A N 1
ATOM 797 C CA . PRO A 1 99 ? 0.059 4.960 -5.080 1.00 84.25 99 PRO A CA 1
ATOM 798 C C . PRO A 1 99 ? -1.191 5.402 -4.312 1.00 84.25 99 PRO A C 1
ATOM 800 O O . PRO A 1 99 ? -1.254 5.220 -3.093 1.00 84.25 99 PRO A O 1
ATOM 803 N N . THR A 1 100 ? -2.202 5.905 -5.032 1.00 87.56 100 THR A N 1
ATOM 804 C CA . THR A 1 100 ? -3.525 6.190 -4.452 1.00 87.56 100 THR A CA 1
ATOM 805 C C . THR A 1 100 ? -4.212 4.907 -3.997 1.00 87.56 100 THR A C 1
ATOM 807 O O . THR A 1 100 ? -3.968 3.819 -4.540 1.00 87.56 100 THR A O 1
ATOM 810 N N . THR A 1 101 ? -5.088 5.027 -3.008 1.00 90.62 101 THR A N 1
ATOM 811 C CA . THR A 1 101 ? -5.824 3.903 -2.412 1.00 90.62 101 THR A CA 1
ATOM 812 C C . THR A 1 101 ? -7.237 3.818 -2.993 1.00 90.62 101 THR A C 1
ATOM 814 O O . THR A 1 101 ? -7.762 4.787 -3.541 1.00 90.62 101 THR A O 1
ATOM 817 N N . LEU A 1 102 ? -7.886 2.658 -2.904 1.00 91.50 102 LEU A N 1
ATOM 818 C CA . LEU A 1 102 ? -9.318 2.521 -3.201 1.00 91.50 102 LEU A CA 1
ATOM 819 C C . LEU A 1 102 ? -10.142 3.398 -2.254 1.00 91.50 102 LEU A C 1
ATOM 821 O O . LEU A 1 102 ? -11.133 4.002 -2.670 1.00 91.50 102 LEU A O 1
ATOM 825 N N . LYS A 1 103 ? -9.697 3.506 -0.996 1.00 91.19 103 LYS A N 1
ATOM 826 C CA . LYS A 1 103 ? -10.320 4.334 0.042 1.00 91.19 103 LYS A CA 1
ATOM 827 C C . LYS A 1 103 ? -10.431 5.811 -0.337 1.00 91.19 103 LYS A C 1
ATOM 829 O O . LYS A 1 103 ? -11.365 6.463 0.130 1.00 91.19 103 LYS A O 1
ATOM 834 N N . GLU A 1 104 ? -9.521 6.321 -1.162 1.00 91.00 104 GLU A N 1
ATOM 835 C CA . GLU A 1 104 ? -9.537 7.701 -1.663 1.00 91.00 104 GLU A CA 1
ATOM 836 C C . GLU A 1 104 ? -10.739 7.982 -2.580 1.00 91.00 104 GLU A C 1
ATOM 838 O O . GLU A 1 104 ? -11.272 9.087 -2.582 1.00 91.00 104 GLU A O 1
ATOM 843 N N . TYR A 1 105 ? -11.217 6.972 -3.313 1.00 91.38 105 TYR A N 1
ATOM 844 C CA . TYR A 1 105 ? -12.367 7.087 -4.222 1.00 91.38 105 TYR A CA 1
ATOM 845 C C . TYR A 1 105 ? -13.705 6.708 -3.569 1.00 91.38 105 TYR A C 1
ATOM 847 O O . TYR A 1 105 ? -14.738 6.659 -4.237 1.00 91.38 105 TYR A O 1
ATOM 855 N N . ASP A 1 106 ? -13.693 6.384 -2.279 1.00 92.69 106 ASP A N 1
ATOM 856 C CA . ASP A 1 106 ? -14.859 5.910 -1.547 1.00 92.69 106 ASP A CA 1
ATOM 857 C C . ASP A 1 106 ? -15.692 7.067 -0.987 1.00 92.69 106 ASP A C 1
ATOM 859 O O . ASP A 1 106 ? -15.448 7.559 0.115 1.00 92.69 106 ASP A O 1
ATOM 863 N N . GLU A 1 107 ? -16.724 7.451 -1.734 1.00 90.56 107 GLU A N 1
ATOM 864 C CA . GLU A 1 107 ? -17.700 8.477 -1.335 1.00 90.56 107 GLU A CA 1
ATOM 865 C C . GLU A 1 107 ? -18.774 7.931 -0.380 1.00 90.56 107 GLU A C 1
ATOM 867 O O . GLU A 1 107 ? -19.446 8.677 0.329 1.00 90.56 107 GLU A O 1
ATOM 872 N N . GLN A 1 108 ? -18.946 6.609 -0.346 1.00 92.44 108 GLN A N 1
ATOM 873 C CA . GLN A 1 108 ? -20.018 5.952 0.392 1.00 92.44 108 GLN A CA 1
ATOM 874 C C . GLN A 1 108 ? -19.553 5.449 1.770 1.00 92.44 108 GLN A C 1
ATOM 876 O O . GLN A 1 108 ? -20.373 5.123 2.626 1.00 92.44 108 GLN A O 1
ATOM 881 N N . GLY A 1 109 ? -18.255 5.381 2.043 1.00 94.00 109 GLY A N 1
ATOM 882 C CA . GLY A 1 109 ? -17.740 4.773 3.269 1.00 94.00 109 GLY A CA 1
ATOM 883 C C . GLY A 1 109 ? -17.789 3.243 3.239 1.00 94.00 109 GLY A C 1
ATOM 884 O O . GLY A 1 109 ? -17.851 2.636 4.309 1.00 94.00 109 GLY A O 1
ATOM 885 N N . LEU A 1 110 ? -17.835 2.630 2.051 1.00 94.69 110 LEU A N 1
ATOM 886 C CA . LEU A 1 110 ? -17.920 1.178 1.849 1.00 94.69 110 LEU A CA 1
ATOM 887 C C . LEU A 1 110 ? -16.551 0.489 1.776 1.00 94.69 110 LEU A C 1
ATOM 889 O O . LEU A 1 110 ? -16.495 -0.740 1.846 1.00 94.69 110 LEU A O 1
ATOM 893 N N . VAL A 1 111 ? -15.464 1.254 1.660 1.00 94.88 111 VAL A N 1
ATOM 894 C CA . VAL A 1 111 ? -14.102 0.714 1.617 1.00 94.88 111 VAL A CA 1
ATOM 895 C C . VAL A 1 111 ? -13.497 0.742 3.023 1.00 94.88 111 VAL A C 1
ATOM 897 O O . VAL A 1 111 ? -13.346 1.804 3.631 1.00 94.88 111 VAL A O 1
ATOM 900 N N . LEU A 1 112 ? -13.137 -0.433 3.538 1.00 95.25 112 LEU A N 1
ATOM 901 C CA . LEU A 1 112 ? -12.363 -0.609 4.761 1.00 95.25 112 LEU A CA 1
ATOM 902 C C . LEU A 1 112 ? -10.886 -0.679 4.387 1.00 95.25 112 LEU A C 1
ATOM 904 O O . LEU A 1 112 ? -10.445 -1.653 3.787 1.00 95.25 112 LEU A O 1
ATOM 908 N N . TYR A 1 113 ? -10.129 0.347 4.751 1.00 95.75 113 TYR A N 1
ATOM 909 C CA . TYR A 1 113 ? -8.689 0.388 4.514 1.00 95.75 113 TYR A CA 1
ATOM 910 C C . TYR A 1 113 ? -7.942 -0.210 5.700 1.00 95.75 113 TYR A C 1
ATOM 912 O O . TYR A 1 113 ? -8.170 0.221 6.830 1.00 95.75 113 TYR A O 1
ATOM 920 N N . CYS A 1 114 ? -7.039 -1.149 5.450 1.00 94.19 114 CYS A N 1
ATOM 921 C CA . CYS A 1 114 ? -6.228 -1.832 6.450 1.00 94.19 114 CYS A CA 1
ATOM 922 C C . CYS A 1 114 ? -4.742 -1.629 6.149 1.00 94.19 114 CYS A C 1
ATOM 924 O O . CYS A 1 114 ? -4.321 -1.722 5.000 1.00 94.19 114 CYS A O 1
ATOM 926 N N . SER A 1 115 ? -3.932 -1.384 7.178 1.00 93.31 115 SER A N 1
ATOM 927 C CA . SER A 1 115 ? -2.473 -1.338 7.036 1.00 93.31 115 SER A CA 1
ATOM 928 C C . SER A 1 115 ? -1.769 -1.701 8.349 1.00 93.31 115 SER A C 1
ATOM 930 O O . SER A 1 115 ? -2.409 -1.879 9.393 1.00 93.31 115 SER A O 1
ATOM 932 N N . SER A 1 116 ? -0.452 -1.897 8.290 1.00 91.31 116 SER A N 1
ATOM 933 C CA . SER A 1 116 ? 0.356 -2.402 9.401 1.00 91.31 116 SER A CA 1
ATOM 934 C C . SER A 1 116 ? 1.830 -2.040 9.254 1.00 91.31 116 SER A C 1
ATOM 936 O O . SER A 1 116 ? 2.353 -1.940 8.148 1.00 91.31 116 SER A O 1
ATOM 938 N N . PHE A 1 117 ? 2.537 -1.968 10.382 1.00 90.31 117 PHE A N 1
ATOM 939 C CA . PHE A 1 117 ? 3.992 -1.805 10.408 1.00 90.31 117 PHE A CA 1
ATOM 940 C C . PHE A 1 117 ? 4.773 -3.119 10.243 1.00 90.31 117 PHE A C 1
ATOM 942 O O . PHE A 1 117 ? 6.003 -3.089 10.144 1.00 90.31 117 PHE A O 1
ATOM 949 N N . SER A 1 118 ? 4.095 -4.273 10.190 1.00 85.94 118 SER A N 1
ATOM 950 C CA . SER A 1 118 ? 4.732 -5.602 10.193 1.00 85.94 118 SER A CA 1
ATOM 951 C C . SER A 1 118 ? 5.716 -5.846 9.044 1.00 85.94 118 SER A C 1
ATOM 953 O O . SER A 1 118 ? 6.588 -6.703 9.156 1.00 85.94 118 SER A O 1
ATOM 955 N N . LYS A 1 119 ? 5.572 -5.126 7.927 1.00 85.38 119 LYS A N 1
ATOM 956 C CA . LYS A 1 119 ? 6.399 -5.302 6.721 1.00 85.38 119 LYS A CA 1
ATOM 957 C C . LYS A 1 119 ? 7.354 -4.142 6.458 1.00 85.38 119 LYS A C 1
ATOM 959 O O . LYS A 1 119 ? 8.202 -4.248 5.578 1.00 85.38 119 LYS A O 1
ATOM 964 N N . THR A 1 120 ? 7.233 -3.062 7.225 1.00 86.25 120 THR A N 1
ATOM 965 C CA . THR A 1 120 ? 8.052 -1.856 7.070 1.00 86.25 120 THR A CA 1
ATOM 966 C C . THR A 1 120 ? 8.975 -1.618 8.254 1.00 86.25 120 THR A C 1
ATOM 968 O O . THR A 1 120 ? 10.009 -0.987 8.082 1.00 86.25 120 THR A O 1
ATOM 971 N N . VAL A 1 121 ? 8.622 -2.075 9.458 1.00 87.94 121 VAL A N 1
ATOM 972 C CA . VAL A 1 121 ? 9.415 -1.849 10.676 1.00 87.94 121 VAL A CA 1
ATOM 973 C C . VAL A 1 121 ? 9.844 -3.181 11.268 1.00 87.94 121 VAL A C 1
ATOM 975 O O . VAL A 1 121 ? 10.999 -3.563 11.114 1.00 87.94 121 VAL A O 1
ATOM 978 N N . LEU A 1 122 ? 8.920 -3.893 11.915 1.00 84.19 122 LEU A N 1
ATOM 979 C CA . LEU A 1 122 ? 9.187 -5.159 12.594 1.00 84.19 122 LEU A CA 1
ATOM 980 C C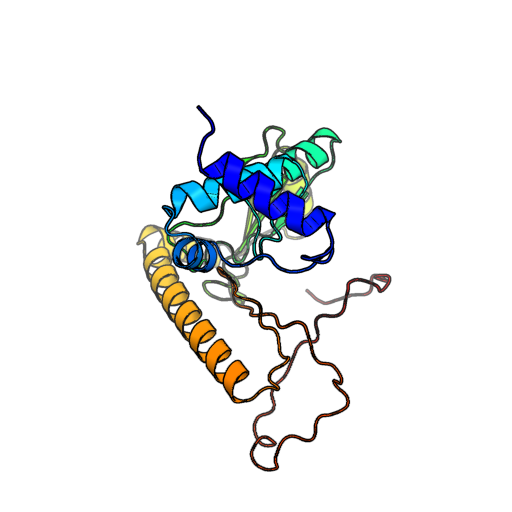 . LEU A 1 122 ? 7.914 -6.023 12.586 1.00 84.19 122 LEU A C 1
ATOM 982 O O . LEU A 1 122 ? 6.859 -5.524 12.991 1.00 84.19 122 LEU A O 1
ATOM 986 N N . PRO A 1 123 ? 7.982 -7.303 12.174 1.00 78.06 123 PRO A N 1
ATOM 987 C CA . PRO A 1 123 ? 6.810 -8.182 12.119 1.00 78.06 123 PRO A CA 1
ATOM 988 C C . PRO A 1 123 ? 6.154 -8.381 13.493 1.00 78.06 123 PRO A C 1
ATOM 990 O O . PRO A 1 123 ? 4.924 -8.345 13.597 1.00 78.06 123 PRO A O 1
ATOM 993 N N . ASP A 1 124 ? 6.963 -8.477 14.549 1.00 85.00 124 ASP A N 1
ATOM 994 C CA . ASP A 1 124 ? 6.523 -8.823 15.910 1.00 85.00 124 ASP A CA 1
ATOM 995 C C . ASP A 1 124 ? 5.939 -7.652 16.701 1.00 85.00 124 ASP A C 1
ATOM 997 O O . ASP A 1 124 ? 5.445 -7.816 17.814 1.00 85.00 124 ASP A O 1
ATOM 1001 N N . LEU A 1 125 ? 5.930 -6.456 16.116 1.00 85.44 125 LEU A N 1
ATOM 1002 C CA . LEU A 1 125 ? 5.367 -5.273 16.750 1.00 85.44 125 LEU A CA 1
ATOM 1003 C C . LEU A 1 125 ? 3.846 -5.396 16.967 1.00 85.44 125 LEU A C 1
ATOM 1005 O O . LEU A 1 125 ? 3.309 -4.770 17.878 1.00 85.44 125 LEU A O 1
ATOM 1009 N N . ARG A 1 126 ? 3.144 -6.198 16.149 1.00 86.69 126 ARG A N 1
ATOM 1010 C CA . ARG A 1 126 ? 1.681 -6.423 16.222 1.00 86.69 126 ARG A CA 1
ATOM 1011 C C . ARG A 1 126 ? 0.859 -5.118 16.275 1.00 86.69 126 ARG A C 1
ATOM 1013 O O . ARG A 1 126 ? -0.179 -5.052 16.933 1.00 86.69 126 ARG A O 1
ATOM 1020 N N . VAL A 1 127 ? 1.317 -4.076 15.575 1.00 90.44 127 VAL A N 1
ATOM 1021 C CA . VAL A 1 127 ? 0.608 -2.795 15.435 1.00 90.44 127 VAL A CA 1
ATOM 1022 C C . VAL A 1 127 ? 0.142 -2.631 13.993 1.00 90.44 127 VAL A C 1
ATOM 1024 O O . VAL A 1 127 ? 0.951 -2.499 13.075 1.00 90.44 127 VAL A O 1
ATOM 1027 N N . GLY A 1 128 ? -1.177 -2.601 13.828 1.00 90.44 128 GLY A N 1
ATOM 1028 C CA . GLY A 1 128 ? -1.863 -2.279 12.585 1.00 90.44 128 GLY A CA 1
ATOM 1029 C C . GLY A 1 128 ? -3.144 -1.505 12.866 1.00 90.44 128 GLY A C 1
ATOM 1030 O O . GLY A 1 128 ? -3.585 -1.398 14.016 1.00 90.44 128 GLY A O 1
ATOM 1031 N N . TRP A 1 129 ? -3.727 -0.937 11.820 1.00 92.94 129 TRP A N 1
ATOM 1032 C CA . TRP A 1 129 ? -4.919 -0.106 11.925 1.00 92.94 129 TRP A CA 1
ATOM 1033 C C . TRP A 1 129 ? -5.882 -0.363 10.774 1.00 92.94 129 TRP A C 1
ATOM 1035 O O . TRP A 1 129 ? -5.518 -0.877 9.717 1.00 92.94 129 TRP A O 1
ATOM 1045 N N . VAL A 1 130 ? -7.134 0.027 11.006 1.00 94.56 130 VAL A N 1
ATOM 1046 C CA . VAL A 1 130 ? -8.203 0.004 10.014 1.00 94.56 130 VAL A CA 1
ATOM 1047 C C . VAL A 1 130 ? -8.908 1.355 10.002 1.00 94.56 130 VAL A C 1
ATOM 1049 O O . VAL A 1 130 ? -9.186 1.925 11.059 1.00 94.56 130 VAL A O 1
ATOM 1052 N N . VAL A 1 131 ? -9.223 1.858 8.812 1.00 95.25 131 VAL A N 1
ATOM 1053 C CA . VAL A 1 131 ? -10.131 2.986 8.587 1.00 95.25 131 VAL A CA 1
ATOM 1054 C C . VAL A 1 131 ? -11.455 2.392 8.092 1.00 95.25 131 VAL A C 1
ATOM 1056 O O . VAL A 1 131 ? -11.581 2.070 6.912 1.00 95.25 131 VAL A O 1
ATOM 1059 N N . PRO A 1 132 ? -12.442 2.182 8.985 1.00 91.56 132 PRO A N 1
ATOM 1060 C CA . PRO A 1 132 ? -13.563 1.270 8.735 1.00 91.56 132 PRO A CA 1
ATOM 1061 C C . PRO A 1 132 ? -14.746 1.891 7.972 1.00 91.56 132 PRO A C 1
ATOM 1063 O O . PRO A 1 132 ? -15.760 1.220 7.778 1.00 91.56 132 PRO A O 1
ATOM 1066 N N . GLY A 1 133 ? -14.675 3.174 7.603 1.00 92.31 133 GLY A N 1
ATOM 1067 C CA . GLY A 1 133 ? -15.786 3.879 6.957 1.00 92.31 133 GLY A CA 1
ATOM 1068 C C . GLY A 1 133 ? -17.086 3.797 7.770 1.00 92.31 133 GLY A C 1
ATOM 1069 O O . GLY A 1 133 ? -17.078 3.961 8.996 1.00 92.31 133 GLY A O 1
ATOM 1070 N N . ARG A 1 134 ? -18.205 3.488 7.100 1.00 94.81 134 ARG A N 1
ATOM 1071 C CA . ARG A 1 134 ? -19.532 3.360 7.736 1.00 94.81 134 ARG A CA 1
ATOM 1072 C C . ARG A 1 134 ? -19.636 2.173 8.704 1.00 94.81 134 ARG A C 1
ATOM 1074 O O . ARG A 1 134 ? -20.558 2.113 9.511 1.00 94.81 134 ARG A O 1
ATOM 1081 N N . PHE A 1 135 ? -18.684 1.238 8.667 1.00 96.00 135 PHE A N 1
ATOM 1082 C CA . PHE A 1 135 ? -18.686 0.029 9.498 1.00 96.00 135 PHE A CA 1
ATOM 1083 C C . PHE A 1 135 ? -18.021 0.216 10.868 1.00 96.00 135 PHE A C 1
ATOM 1085 O O . PHE A 1 135 ? -17.799 -0.767 11.575 1.00 96.00 135 PHE A O 1
ATOM 1092 N N . LYS A 1 136 ? -17.716 1.457 11.270 1.00 95.38 136 LYS A N 1
ATOM 1093 C CA . LYS A 1 136 ? -16.991 1.790 12.509 1.00 95.38 136 LYS A CA 1
ATOM 1094 C C . LYS A 1 136 ? -17.489 1.042 13.748 1.00 95.38 136 LYS A C 1
ATOM 1096 O O . LYS A 1 136 ? -16.689 0.398 14.422 1.00 95.38 136 LYS A O 1
ATOM 1101 N N . GLU A 1 137 ? -18.789 1.083 14.037 1.00 95.62 137 GLU A N 1
ATOM 1102 C CA . GLU A 1 137 ? -19.339 0.448 15.245 1.00 95.62 137 GLU A CA 1
ATOM 1103 C C . GLU A 1 137 ? -19.308 -1.085 15.169 1.00 95.62 137 GLU A C 1
ATOM 1105 O O . GLU A 1 137 ? -18.976 -1.753 16.149 1.00 95.62 137 GLU A O 1
ATOM 1110 N N . LYS A 1 138 ? -19.530 -1.659 13.978 1.00 95.25 138 LYS A N 1
ATOM 1111 C CA . LYS A 1 138 ? -19.389 -3.106 13.756 1.00 95.25 138 LYS A CA 1
ATOM 1112 C C . LYS A 1 138 ? -17.946 -3.558 13.979 1.00 95.25 138 LYS A C 1
ATOM 1114 O O . LYS A 1 138 ? -17.724 -4.556 14.660 1.00 95.25 138 LYS A O 1
ATOM 1119 N N . VAL A 1 139 ? -16.974 -2.815 13.450 1.00 94.44 139 VAL A N 1
ATOM 1120 C CA . VAL A 1 139 ? -15.543 -3.116 13.601 1.00 94.44 139 VAL A CA 1
ATOM 1121 C C . VAL A 1 139 ? -15.099 -2.984 15.055 1.00 94.44 139 VAL A C 1
ATOM 1123 O O . VAL A 1 139 ? -14.405 -3.868 15.546 1.00 94.44 139 VAL A O 1
ATOM 1126 N N . LYS A 1 140 ? -15.539 -1.949 15.782 1.00 92.62 140 LYS A N 1
ATOM 1127 C CA . LYS A 1 140 ? -15.266 -1.825 17.224 1.00 92.62 140 LYS A CA 1
ATOM 1128 C C . LYS A 1 140 ? -15.808 -3.013 18.015 1.00 92.62 140 LYS A C 1
ATOM 1130 O O . LYS A 1 140 ? -15.083 -3.562 18.839 1.00 92.62 140 LYS A O 1
ATOM 1135 N N . ARG A 1 141 ? -17.052 -3.426 17.747 1.00 94.12 141 ARG A N 1
ATOM 1136 C CA . ARG A 1 141 ? -17.670 -4.576 18.420 1.00 94.12 141 ARG A CA 1
ATOM 1137 C C . ARG A 1 141 ? -16.909 -5.869 18.132 1.00 94.12 141 ARG A C 1
ATOM 1139 O O . ARG A 1 141 ? -16.611 -6.620 19.051 1.00 94.12 141 ARG A O 1
ATOM 1146 N N . LEU A 1 142 ? -16.557 -6.106 16.867 1.00 93.06 142 LEU A N 1
ATOM 1147 C CA . LEU A 1 142 ? -15.763 -7.274 16.472 1.00 93.06 142 LEU A CA 1
ATOM 1148 C C . LEU A 1 142 ? -14.369 -7.254 17.107 1.00 93.06 142 LEU A C 1
ATOM 1150 O O . LEU A 1 142 ? -13.935 -8.280 17.620 1.00 93.06 142 LEU A O 1
ATOM 1154 N N . LYS A 1 143 ? -13.704 -6.091 17.136 1.00 91.12 143 LYS A N 1
ATOM 1155 C CA . LYS A 1 143 ? -12.427 -5.917 17.833 1.00 91.12 143 LYS A CA 1
ATOM 1156 C C . LYS A 1 143 ? -12.568 -6.298 19.301 1.00 91.12 143 LYS A C 1
ATOM 1158 O O . LYS A 1 143 ? -11.800 -7.123 19.759 1.00 91.12 143 LYS A O 1
ATOM 1163 N N . PHE A 1 144 ? -13.534 -5.722 20.013 1.00 90.75 144 PHE A N 1
ATOM 1164 C CA . PHE A 1 144 ? -13.716 -5.971 21.443 1.00 90.75 144 PHE A CA 1
ATOM 1165 C C . PHE A 1 144 ? -13.944 -7.458 21.749 1.00 90.75 144 PHE A C 1
ATOM 1167 O O . PHE A 1 144 ? -13.372 -7.979 22.701 1.00 90.75 144 PHE A O 1
ATOM 1174 N N . ASN A 1 145 ? -14.712 -8.146 20.900 1.00 91.19 145 ASN A N 1
ATOM 1175 C CA . ASN A 1 145 ? -14.981 -9.576 21.049 1.00 91.19 145 ASN A CA 1
ATOM 1176 C C . ASN A 1 145 ? -13.760 -10.459 20.746 1.00 91.19 145 ASN A C 1
ATOM 1178 O O . ASN A 1 145 ? -13.624 -11.520 21.345 1.00 91.19 145 ASN A O 1
ATOM 1182 N N . ALA A 1 146 ? -12.901 -10.057 19.804 1.00 89.06 146 ALA A N 1
ATOM 1183 C CA . ALA A 1 146 ? -11.727 -10.836 19.405 1.00 89.06 146 ALA A CA 1
ATOM 1184 C C . ALA A 1 146 ? -10.491 -10.539 20.267 1.00 89.06 146 ALA A C 1
ATOM 1186 O O . ALA A 1 146 ? -9.703 -11.430 20.567 1.00 89.06 146 ALA A O 1
ATOM 1187 N N . LEU A 1 147 ? -10.298 -9.274 20.636 1.00 83.88 147 LEU A N 1
ATOM 1188 C CA . LEU A 1 147 ? -9.131 -8.787 21.351 1.00 83.88 147 LEU A CA 1
ATOM 1189 C C . LEU A 1 147 ? -9.493 -7.542 22.169 1.00 83.88 147 LEU A C 1
ATOM 1191 O O . LEU A 1 147 ? -9.648 -6.437 21.641 1.00 83.88 147 LEU A O 1
ATOM 1195 N N . ILE A 1 148 ? -9.546 -7.720 23.488 1.00 79.88 148 ILE A N 1
ATOM 1196 C CA . ILE A 1 148 ? -9.917 -6.666 24.440 1.00 79.88 148 ILE A CA 1
ATOM 1197 C C . ILE A 1 148 ? -8.902 -5.511 24.420 1.00 79.88 148 ILE A C 1
ATOM 1199 O O . ILE A 1 148 ? -9.288 -4.344 24.492 1.00 79.88 148 ILE A O 1
ATOM 1203 N N . ALA A 1 149 ? -7.606 -5.811 24.281 1.00 77.81 149 ALA A N 1
ATOM 1204 C CA . ALA A 1 149 ? -6.545 -4.811 24.336 1.00 77.81 149 ALA A CA 1
ATOM 1205 C C . ALA A 1 149 ? -5.465 -5.039 23.273 1.00 77.81 149 ALA A C 1
ATOM 1207 O O . ALA A 1 149 ? -5.002 -6.150 23.043 1.00 77.81 149 ALA A O 1
ATOM 1208 N N . THR A 1 150 ? -5.021 -3.945 22.658 1.00 81.69 150 THR A N 1
ATOM 1209 C CA . THR A 1 150 ? -3.831 -3.917 21.800 1.00 81.69 150 THR A CA 1
ATOM 1210 C C . THR A 1 150 ? -2.644 -3.450 22.651 1.00 81.69 150 THR A C 1
ATOM 1212 O O . THR A 1 150 ? -2.832 -2.510 23.431 1.00 81.69 150 THR A O 1
ATOM 1215 N N . PRO A 1 151 ? -1.434 -4.031 22.522 1.00 85.81 151 PRO A N 1
ATOM 1216 C CA . PRO A 1 151 ? -0.276 -3.625 23.319 1.00 85.81 151 PRO A CA 1
ATOM 1217 C C . PRO A 1 151 ? -0.033 -2.109 23.251 1.00 85.81 151 PRO A C 1
ATOM 1219 O O . PRO A 1 151 ? 0.259 -1.556 22.188 1.00 85.81 151 PRO A O 1
ATOM 1222 N N . LYS A 1 152 ? -0.204 -1.412 24.385 1.00 90.31 152 LYS A N 1
ATOM 1223 C CA . LYS A 1 152 ? -0.094 0.057 24.463 1.00 90.31 152 LYS A CA 1
ATOM 1224 C C . LYS A 1 152 ? 1.348 0.527 24.281 1.00 90.31 152 LYS A C 1
ATOM 1226 O O . LYS A 1 152 ? 1.577 1.525 23.608 1.00 90.31 152 LYS A O 1
ATOM 1231 N N . LEU A 1 153 ? 2.309 -0.219 24.828 1.00 92.88 153 LEU A N 1
ATOM 1232 C CA . LEU A 1 153 ? 3.732 0.085 24.695 1.00 92.88 153 LEU A CA 1
ATOM 1233 C C . LEU A 1 153 ? 4.152 0.165 23.220 1.00 92.88 153 LEU A C 1
ATOM 1235 O O . LEU A 1 153 ? 4.739 1.158 22.808 1.00 92.88 153 LEU A O 1
ATOM 1239 N N . ASN A 1 154 ? 3.763 -0.820 22.404 1.00 92.19 154 ASN A N 1
ATOM 1240 C CA . ASN A 1 154 ? 4.108 -0.858 20.980 1.00 92.19 154 ASN A CA 1
ATOM 1241 C C . ASN A 1 154 ? 3.493 0.322 20.212 1.00 92.19 154 ASN A C 1
ATOM 1243 O O . ASN A 1 154 ? 4.141 0.897 19.341 1.00 92.19 154 ASN A O 1
ATOM 1247 N N . GLN A 1 155 ? 2.270 0.728 20.569 1.00 91.31 155 GLN A N 1
ATOM 1248 C CA . GLN A 1 155 ? 1.636 1.924 20.004 1.00 91.31 155 GLN A CA 1
ATOM 1249 C C . GLN A 1 155 ? 2.395 3.202 20.379 1.00 91.31 155 GLN A C 1
ATOM 1251 O O . GLN A 1 155 ? 2.613 4.047 19.517 1.00 91.31 155 GLN A O 1
ATOM 1256 N N . MET A 1 156 ? 2.831 3.337 21.636 1.00 94.06 156 MET A N 1
ATOM 1257 C CA . MET A 1 156 ? 3.592 4.504 22.100 1.00 94.06 156 MET A CA 1
ATOM 1258 C C . MET A 1 156 ? 4.974 4.593 21.447 1.00 94.06 156 MET A C 1
ATOM 1260 O O . MET A 1 156 ? 5.371 5.672 21.014 1.00 94.06 156 MET A O 1
ATOM 1264 N N . ILE A 1 157 ? 5.679 3.463 21.326 1.00 93.06 157 ILE A N 1
ATOM 1265 C CA . ILE A 1 157 ? 6.971 3.391 20.629 1.00 93.06 157 ILE A CA 1
ATOM 1266 C C . ILE A 1 157 ? 6.809 3.867 19.185 1.00 93.06 157 ILE A C 1
ATOM 1268 O O . ILE A 1 157 ? 7.573 4.715 18.726 1.00 93.06 157 ILE A O 1
ATOM 1272 N N . MET A 1 158 ? 5.790 3.367 18.480 1.00 93.19 158 MET A N 1
ATOM 1273 C CA . MET A 1 158 ? 5.540 3.788 17.104 1.00 93.19 158 MET A CA 1
ATOM 1274 C C . MET A 1 158 ? 5.136 5.249 16.988 1.00 93.19 158 MET A C 1
ATOM 1276 O O . MET A 1 158 ? 5.621 5.925 16.085 1.00 93.19 158 MET A O 1
ATOM 1280 N N . ALA A 1 159 ? 4.303 5.751 17.900 1.00 93.12 159 ALA A N 1
ATOM 1281 C CA . ALA A 1 159 ? 3.923 7.158 17.920 1.00 93.12 159 ALA A CA 1
ATOM 1282 C C . ALA A 1 159 ? 5.161 8.063 18.042 1.00 93.12 159 ALA A C 1
ATOM 1284 O O . ALA A 1 159 ? 5.356 8.936 17.199 1.00 93.12 159 ALA A O 1
ATOM 1285 N N . GLY A 1 160 ? 6.056 7.783 18.997 1.00 94.75 160 GLY A N 1
ATOM 1286 C CA . GLY A 1 160 ? 7.310 8.534 19.141 1.00 94.75 160 GLY A CA 1
ATOM 1287 C C . GLY A 1 160 ? 8.252 8.373 17.939 1.00 94.75 160 GLY A C 1
ATOM 1288 O O . GLY A 1 160 ? 8.884 9.331 17.489 1.00 94.75 160 GLY A O 1
ATOM 1289 N N . PHE A 1 161 ? 8.320 7.177 17.347 1.00 93.38 161 PHE A N 1
ATOM 1290 C CA . PHE A 1 161 ? 9.124 6.937 16.144 1.00 93.38 161 PHE A CA 1
ATOM 1291 C C . PHE A 1 161 ? 8.637 7.746 14.929 1.00 93.38 161 PHE A C 1
ATOM 1293 O O . PHE A 1 161 ? 9.449 8.227 14.131 1.00 93.38 161 PHE A O 1
ATOM 1300 N N . MET A 1 162 ? 7.322 7.931 14.800 1.00 92.25 162 MET A N 1
ATOM 1301 C CA . MET A 1 162 ? 6.718 8.762 13.757 1.00 92.25 162 MET A CA 1
ATOM 1302 C C . MET A 1 162 ? 6.895 10.258 14.039 1.00 92.25 162 MET A C 1
ATOM 1304 O O . MET A 1 162 ? 7.256 10.999 13.126 1.00 92.25 162 MET A O 1
ATOM 1308 N N . GLU A 1 163 ? 6.716 10.691 15.288 1.00 95.06 163 GLU A N 1
ATOM 1309 C CA . GLU A 1 163 ? 6.808 12.100 15.702 1.00 95.06 163 GLU A CA 1
ATOM 1310 C C . GLU A 1 163 ? 8.183 12.719 15.399 1.00 95.06 163 GLU A C 1
ATOM 1312 O O . GLU A 1 163 ? 8.283 13.846 14.923 1.00 95.06 163 GLU A O 1
ATOM 1317 N N . THR A 1 164 ? 9.262 11.949 15.561 1.00 94.81 164 THR A N 1
ATOM 1318 C CA . THR A 1 164 ? 10.637 12.392 15.242 1.00 94.81 164 THR A CA 1
ATOM 1319 C C . THR A 1 164 ? 10.965 12.417 13.736 1.00 94.81 164 THR A C 1
ATOM 1321 O O . THR A 1 164 ? 12.100 12.723 13.329 1.00 94.81 164 THR A O 1
ATOM 1324 N N . GLY A 1 165 ? 10.027 11.998 12.880 1.00 93.31 165 GLY A N 1
ATOM 1325 C CA . GLY A 1 165 ? 10.237 11.789 11.444 1.00 93.31 165 GLY A CA 1
ATOM 1326 C C . GLY A 1 165 ? 11.227 10.663 11.112 1.00 93.31 165 GLY A C 1
ATOM 1327 O O . GLY A 1 165 ? 11.674 10.543 9.966 1.00 93.31 165 GLY A O 1
ATOM 1328 N N . ALA A 1 166 ? 11.617 9.847 12.099 1.00 93.75 166 ALA A N 1
ATOM 1329 C CA . ALA A 1 166 ? 12.549 8.742 11.904 1.00 93.75 166 ALA A CA 1
ATOM 1330 C C . ALA A 1 166 ? 11.948 7.643 11.020 1.00 93.75 166 ALA A C 1
ATOM 1332 O O . ALA A 1 166 ? 12.666 7.078 10.193 1.00 93.75 166 ALA A O 1
ATOM 1333 N N . TYR A 1 167 ? 10.632 7.430 11.107 1.00 93.31 167 TYR A N 1
ATOM 1334 C CA . TYR A 1 167 ? 9.913 6.511 10.229 1.00 93.31 167 TYR A CA 1
ATOM 1335 C C . TYR A 1 167 ? 10.067 6.862 8.739 1.00 93.31 167 TYR A C 1
ATOM 1337 O O . TYR A 1 167 ? 10.470 6.016 7.946 1.00 93.31 167 TYR A O 1
ATOM 1345 N N . GLU A 1 168 ? 9.877 8.125 8.355 1.00 92.00 168 GLU A N 1
ATOM 1346 C CA . GLU A 1 168 ? 10.025 8.559 6.956 1.00 92.00 168 GLU A CA 1
ATOM 1347 C C . GLU A 1 168 ? 11.469 8.465 6.444 1.00 92.00 168 GLU A C 1
ATOM 1349 O O . GLU A 1 168 ? 11.731 8.155 5.276 1.00 92.00 168 GLU A O 1
ATOM 1354 N N . ARG A 1 169 ? 12.458 8.728 7.308 1.00 93.81 169 ARG A N 1
ATOM 1355 C CA . ARG A 1 169 ? 13.877 8.506 6.970 1.00 93.81 169 ARG A CA 1
ATOM 1356 C C . ARG A 1 169 ? 14.160 7.020 6.741 1.00 93.81 169 ARG A C 1
ATOM 1358 O O . ARG A 1 169 ? 14.829 6.671 5.766 1.00 93.81 169 ARG A O 1
ATOM 1365 N N . HIS A 1 170 ? 13.619 6.162 7.603 1.00 94.69 170 HIS A N 1
ATOM 1366 C CA . HIS A 1 170 ? 13.718 4.710 7.486 1.00 94.69 170 HIS A CA 1
ATOM 1367 C C . HIS A 1 170 ? 13.070 4.192 6.196 1.00 94.69 170 HIS A C 1
ATOM 1369 O O . HIS A 1 170 ? 13.732 3.487 5.435 1.00 94.69 170 HIS A O 1
ATOM 1375 N N . LEU A 1 171 ? 11.841 4.615 5.880 1.00 92.75 171 LEU A N 1
ATOM 1376 C CA . LEU A 1 171 ? 11.150 4.237 4.643 1.00 92.75 171 LEU A CA 1
ATOM 1377 C C . LEU A 1 171 ? 11.923 4.658 3.392 1.00 92.75 171 LEU A C 1
ATOM 1379 O O . LEU A 1 171 ? 12.063 3.862 2.467 1.00 92.75 171 LEU A O 1
ATOM 1383 N N . ARG A 1 172 ? 12.493 5.869 3.359 1.00 91.94 172 ARG A N 1
ATOM 1384 C CA . ARG A 1 172 ? 13.339 6.308 2.233 1.00 91.94 172 ARG A CA 1
ATOM 1385 C C . ARG A 1 172 ? 14.543 5.393 2.024 1.00 91.94 172 ARG A C 1
ATOM 1387 O O . ARG A 1 172 ? 14.813 4.994 0.891 1.00 91.94 172 ARG A O 1
ATOM 1394 N N . LYS A 1 173 ? 15.241 5.028 3.104 1.00 94.56 173 LYS A N 1
ATOM 1395 C CA . LYS A 1 173 ? 16.363 4.081 3.038 1.00 94.56 173 LYS A CA 1
ATOM 1396 C C . LYS A 1 173 ? 15.894 2.714 2.539 1.00 94.56 173 LYS A C 1
ATOM 1398 O O . LYS A 1 173 ? 16.483 2.177 1.605 1.00 94.56 173 LYS A O 1
ATOM 1403 N N . MET A 1 174 ? 14.808 2.195 3.109 1.00 92.56 174 MET A N 1
ATOM 1404 C CA . MET A 1 174 ? 14.236 0.899 2.749 1.00 92.56 174 MET A CA 1
ATOM 1405 C C . MET A 1 174 ? 13.806 0.841 1.278 1.00 92.56 174 MET A C 1
ATOM 1407 O O . MET A 1 174 ? 14.214 -0.080 0.574 1.00 92.56 174 MET A O 1
ATOM 1411 N N . ARG A 1 175 ? 13.065 1.840 0.780 1.00 91.81 175 ARG A N 1
ATOM 1412 C CA . ARG A 1 175 ? 12.657 1.941 -0.634 1.00 91.81 175 ARG A CA 1
ATOM 1413 C C . ARG A 1 175 ? 13.858 1.901 -1.576 1.00 91.81 175 ARG A C 1
ATOM 1415 O O . ARG A 1 175 ? 13.841 1.157 -2.553 1.00 91.81 175 ARG A O 1
ATOM 1422 N N . ASN A 1 176 ? 14.917 2.648 -1.263 1.00 91.56 176 ASN A N 1
ATOM 1423 C CA . ASN A 1 176 ? 16.136 2.661 -2.073 1.00 91.56 176 ASN A CA 1
ATOM 1424 C C . ASN A 1 176 ? 16.836 1.297 -2.073 1.00 91.56 176 ASN A C 1
ATOM 1426 O O . ASN A 1 176 ? 17.211 0.802 -3.136 1.00 91.56 176 ASN A O 1
ATOM 1430 N N . THR A 1 177 ? 16.975 0.663 -0.905 1.00 92.69 177 THR A N 1
ATOM 1431 C CA . THR A 1 177 ? 17.573 -0.674 -0.796 1.00 92.69 177 THR A CA 1
ATOM 1432 C C . THR A 1 177 ? 16.771 -1.711 -1.578 1.00 92.69 177 THR A C 1
ATOM 1434 O O . THR A 1 177 ? 17.353 -2.445 -2.374 1.00 92.69 177 THR A O 1
ATOM 1437 N N . LEU A 1 178 ? 15.447 -1.737 -1.414 1.00 89.19 178 LEU A N 1
ATOM 1438 C CA . LEU A 1 178 ? 14.569 -2.669 -2.121 1.00 89.19 178 LEU A CA 1
ATOM 1439 C C . LEU A 1 178 ? 14.618 -2.450 -3.634 1.00 89.19 178 LEU A C 1
ATOM 1441 O O . LEU A 1 178 ? 14.776 -3.410 -4.380 1.00 89.19 178 LEU A O 1
ATOM 1445 N N . LYS A 1 179 ? 14.581 -1.197 -4.098 1.00 87.62 179 LYS A N 1
ATOM 1446 C CA . LYS A 1 179 ? 14.700 -0.863 -5.524 1.00 87.62 179 LYS A CA 1
ATOM 1447 C C . LYS A 1 179 ? 16.001 -1.398 -6.130 1.00 87.62 179 LYS A C 1
ATOM 1449 O O . LYS A 1 179 ? 15.984 -1.983 -7.214 1.00 87.62 179 LYS A O 1
ATOM 1454 N N . VAL A 1 180 ? 17.122 -1.249 -5.419 1.00 88.00 180 VAL A N 1
ATOM 1455 C CA . VAL A 1 180 ? 18.419 -1.806 -5.839 1.00 88.00 180 VAL A CA 1
ATOM 1456 C C . VAL A 1 180 ? 18.396 -3.336 -5.826 1.00 88.00 180 VAL A C 1
ATOM 1458 O O . VAL A 1 180 ? 18.844 -3.956 -6.789 1.00 88.00 180 VAL A O 1
ATOM 1461 N N . GLN A 1 181 ? 17.846 -3.959 -4.782 1.00 86.69 181 GLN A N 1
ATOM 1462 C CA . GLN A 1 181 ? 17.746 -5.419 -4.675 1.00 86.69 181 GLN A CA 1
ATOM 1463 C C . GLN A 1 181 ? 16.888 -6.024 -5.789 1.00 86.69 181 GLN A C 1
ATOM 1465 O O . GLN A 1 181 ? 17.303 -7.004 -6.403 1.00 86.69 181 GLN A O 1
ATOM 1470 N N . VAL A 1 182 ? 15.749 -5.410 -6.113 1.00 84.44 182 VAL A N 1
ATOM 1471 C CA . VAL A 1 182 ? 14.901 -5.802 -7.247 1.00 84.44 182 VAL A CA 1
ATOM 1472 C C . VAL A 1 182 ? 15.672 -5.688 -8.562 1.00 84.44 182 VAL A C 1
ATOM 1474 O O . VAL A 1 182 ? 15.631 -6.610 -9.377 1.00 84.44 182 VAL A O 1
ATOM 1477 N N . GLY A 1 183 ? 16.430 -4.607 -8.764 1.00 83.12 183 GLY A N 1
ATOM 1478 C CA . GLY A 1 183 ? 17.285 -4.450 -9.944 1.00 83.12 183 GLY A CA 1
ATOM 1479 C C . GLY A 1 183 ? 18.394 -5.507 -10.030 1.00 83.12 183 GLY A C 1
ATOM 1480 O O . GLY A 1 183 ? 18.669 -6.036 -11.107 1.00 83.12 183 GLY A O 1
ATOM 1481 N N . ASN A 1 184 ? 19.016 -5.857 -8.903 1.00 84.50 184 ASN A N 1
ATOM 1482 C CA . ASN A 1 184 ? 20.032 -6.910 -8.831 1.00 84.50 184 ASN A CA 1
ATOM 1483 C C . ASN A 1 184 ? 19.432 -8.289 -9.117 1.00 84.50 184 ASN A C 1
ATOM 1485 O O . ASN A 1 184 ? 19.983 -9.027 -9.930 1.00 84.50 184 ASN A O 1
ATOM 1489 N N . MET A 1 185 ? 18.284 -8.601 -8.512 1.00 81.38 185 MET A N 1
ATOM 1490 C CA . MET A 1 185 ? 17.549 -9.845 -8.737 1.00 81.38 185 MET A CA 1
ATOM 1491 C C . MET A 1 185 ? 17.133 -9.977 -10.202 1.00 81.38 185 MET A C 1
ATOM 1493 O O . MET A 1 185 ? 17.360 -11.012 -10.815 1.00 81.38 185 MET A O 1
ATOM 1497 N N . THR A 1 186 ? 16.599 -8.906 -10.793 1.00 81.38 186 THR A N 1
ATOM 1498 C CA . THR A 1 186 ? 16.174 -8.896 -12.201 1.00 81.38 186 THR A CA 1
ATOM 1499 C C . THR A 1 186 ? 17.339 -9.205 -13.139 1.00 81.38 186 THR A C 1
ATOM 1501 O O . THR A 1 186 ? 17.197 -10.010 -14.054 1.00 81.38 186 THR A O 1
ATOM 1504 N N . ARG A 1 187 ? 18.516 -8.617 -12.888 1.00 82.44 187 ARG A N 1
ATOM 1505 C CA . ARG A 1 187 ? 19.734 -8.906 -13.661 1.00 82.44 187 ARG A CA 1
ATOM 1506 C C . ARG A 1 187 ? 20.239 -10.330 -13.446 1.00 82.44 187 ARG A C 1
ATOM 1508 O O . ARG A 1 187 ? 20.612 -10.987 -14.409 1.00 82.44 187 ARG A O 1
ATOM 1515 N N . ALA A 1 188 ? 20.242 -10.808 -12.203 1.00 80.88 188 ALA A N 1
ATOM 1516 C CA . ALA A 1 188 ? 20.680 -12.163 -11.884 1.00 80.88 188 ALA A CA 1
ATOM 1517 C C . ALA A 1 188 ? 19.795 -13.213 -12.569 1.00 80.88 188 ALA A C 1
ATOM 1519 O O . ALA A 1 188 ? 20.316 -14.126 -13.205 1.00 80.88 188 ALA A O 1
ATOM 1520 N N . VAL A 1 189 ? 18.472 -13.042 -12.509 1.00 78.75 189 VAL A N 1
ATOM 1521 C CA . VAL A 1 189 ? 17.515 -13.922 -13.190 1.00 78.75 189 VAL A CA 1
ATOM 1522 C C . VAL A 1 189 ? 17.704 -13.849 -14.703 1.00 78.75 189 VAL A C 1
ATOM 1524 O O . VAL A 1 189 ? 17.837 -14.891 -15.326 1.00 78.75 189 VAL A O 1
ATOM 1527 N N . ALA A 1 190 ? 17.811 -12.655 -15.295 1.00 79.81 190 ALA A N 1
ATOM 1528 C CA . ALA A 1 190 ? 18.031 -12.518 -16.738 1.00 79.81 190 ALA A CA 1
ATOM 1529 C C . ALA A 1 190 ? 19.319 -13.208 -17.234 1.00 79.81 190 ALA A C 1
ATOM 1531 O O . ALA A 1 190 ? 19.353 -13.679 -18.366 1.00 79.81 190 ALA A O 1
ATOM 1532 N N . ASN A 1 191 ? 20.360 -13.277 -16.397 1.00 80.44 191 ASN A N 1
ATOM 1533 C CA . ASN A 1 191 ? 21.627 -13.924 -16.741 1.00 80.44 191 ASN A CA 1
ATOM 1534 C C . ASN A 1 191 ? 21.625 -15.443 -16.500 1.00 80.44 191 ASN A C 1
ATOM 1536 O O . ASN A 1 191 ? 22.352 -16.161 -17.179 1.00 80.44 191 ASN A O 1
ATOM 1540 N N . ALA A 1 192 ? 20.879 -15.924 -15.500 1.00 81.81 192 ALA A N 1
ATOM 1541 C CA . ALA A 1 192 ? 20.923 -17.321 -15.061 1.00 81.81 192 ALA A CA 1
ATOM 1542 C C . ALA A 1 192 ? 19.752 -18.175 -15.574 1.00 81.81 192 ALA A C 1
ATOM 1544 O O . ALA A 1 192 ? 19.878 -19.397 -15.632 1.00 81.81 192 ALA A O 1
ATOM 1545 N N . PHE A 1 193 ? 18.612 -17.562 -15.904 1.00 77.69 193 PHE A N 1
ATOM 1546 C CA . PHE A 1 193 ? 17.401 -18.269 -16.316 1.00 77.69 193 PHE A CA 1
ATOM 1547 C C . PHE A 1 193 ? 17.291 -18.346 -17.848 1.00 77.69 193 PHE A C 1
ATOM 1549 O O . PHE A 1 193 ? 17.880 -17.526 -18.555 1.00 77.69 193 PHE A O 1
ATOM 1556 N N . PRO A 1 194 ? 16.514 -19.307 -18.381 1.00 82.12 194 PRO A N 1
ATOM 1557 C CA . PRO A 1 194 ? 16.243 -19.413 -19.813 1.00 82.12 194 PRO A CA 1
ATOM 1558 C C . PRO A 1 194 ? 15.673 -18.119 -20.415 1.00 82.12 194 PRO A C 1
ATOM 1560 O O . PRO A 1 194 ? 14.913 -17.400 -19.764 1.00 82.12 194 PRO A O 1
ATOM 1563 N N . GLY A 1 195 ? 16.005 -17.833 -21.678 1.00 73.75 195 GLY A N 1
ATOM 1564 C CA . GLY A 1 195 ? 15.642 -16.578 -22.353 1.00 73.75 195 GLY A CA 1
ATOM 1565 C C . GLY A 1 195 ? 14.137 -16.343 -22.560 1.00 73.75 195 GLY A C 1
ATOM 1566 O O . GLY A 1 195 ? 13.725 -15.220 -22.848 1.00 73.75 195 GLY A O 1
ATOM 1567 N N . ASP A 1 196 ? 13.302 -17.366 -22.389 1.00 77.81 196 ASP A N 1
ATOM 1568 C CA . ASP A 1 196 ? 11.838 -17.272 -22.389 1.00 77.81 196 ASP A CA 1
ATOM 1569 C C . ASP A 1 196 ? 11.252 -16.904 -21.011 1.00 77.81 196 ASP A C 1
ATOM 1571 O O . ASP A 1 196 ? 10.036 -16.722 -20.884 1.00 77.81 196 ASP A O 1
ATOM 1575 N N . THR A 1 197 ? 12.093 -16.733 -19.986 1.00 71.88 197 THR A N 1
ATOM 1576 C CA . THR A 1 197 ? 11.678 -16.337 -18.635 1.00 71.88 197 THR A CA 1
ATOM 1577 C C . THR A 1 197 ? 11.182 -14.897 -18.627 1.00 71.88 197 THR A C 1
ATOM 1579 O O . THR A 1 197 ? 11.920 -13.944 -18.891 1.00 71.88 197 THR A O 1
ATOM 1582 N N . ARG A 1 198 ? 9.912 -14.698 -18.265 1.00 63.84 198 ARG A N 1
ATOM 1583 C CA . ARG A 1 198 ? 9.317 -13.360 -18.161 1.00 63.84 198 ARG A CA 1
ATOM 1584 C C . ARG A 1 198 ? 9.211 -12.923 -16.712 1.00 63.84 198 ARG A C 1
ATOM 1586 O O . ARG A 1 198 ? 8.385 -13.433 -15.961 1.00 63.84 198 ARG A O 1
ATOM 1593 N N . MET A 1 199 ? 9.951 -11.881 -16.349 1.00 63.59 199 MET A N 1
ATOM 1594 C CA . MET A 1 199 ? 9.805 -11.230 -15.047 1.00 63.59 199 MET A CA 1
ATOM 1595 C C . MET A 1 199 ? 8.749 -10.124 -15.063 1.00 63.59 199 MET A C 1
ATOM 1597 O O . MET A 1 199 ? 8.545 -9.422 -16.063 1.00 63.59 199 MET A O 1
ATOM 1601 N N . SER A 1 200 ? 8.062 -9.963 -13.936 1.00 67.62 200 SER A N 1
ATOM 1602 C CA . SER A 1 200 ? 7.323 -8.743 -13.614 1.00 67.62 200 SER A CA 1
ATOM 1603 C C . SER A 1 200 ? 8.301 -7.625 -13.239 1.00 67.62 200 SER A C 1
ATOM 1605 O O . SER A 1 200 ? 9.402 -7.886 -12.765 1.00 67.62 200 SER A O 1
ATOM 1607 N N . SER A 1 201 ? 7.902 -6.377 -13.479 1.00 69.12 201 S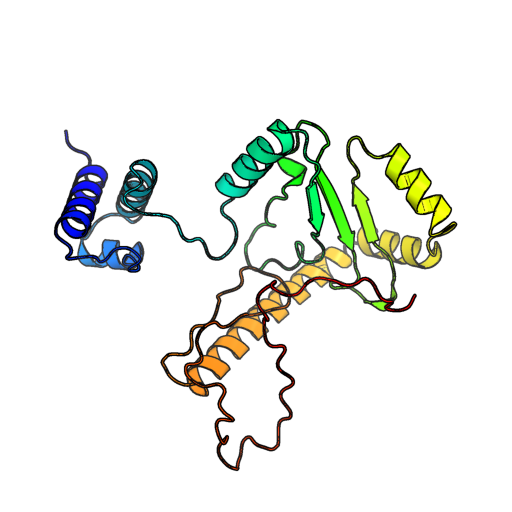ER A N 1
ATOM 1608 C CA . SER A 1 201 ? 8.646 -5.194 -13.042 1.00 69.12 201 SER A CA 1
ATOM 1609 C C . SER A 1 201 ? 7.815 -4.535 -11.946 1.00 69.12 201 SER A C 1
ATOM 1611 O O . SER A 1 201 ? 6.911 -3.771 -12.286 1.00 69.12 201 SER A O 1
ATOM 1613 N N . PRO A 1 202 ? 8.010 -4.892 -10.667 1.00 72.75 202 PRO A N 1
ATOM 1614 C CA . PRO A 1 202 ? 7.203 -4.334 -9.594 1.00 72.75 202 PRO A CA 1
ATOM 1615 C C . PRO A 1 202 ? 7.507 -2.846 -9.416 1.00 72.75 202 PRO A C 1
ATOM 1617 O O . PRO A 1 202 ? 8.660 -2.421 -9.454 1.00 72.75 202 PRO A O 1
ATOM 1620 N N . GLU A 1 203 ? 6.462 -2.057 -9.191 1.00 73.88 203 GLU A N 1
ATOM 1621 C CA . GLU A 1 203 ? 6.566 -0.623 -8.883 1.00 73.88 203 GLU A CA 1
ATOM 1622 C C . GLU A 1 203 ? 6.651 -0.353 -7.369 1.00 73.88 203 GLU A C 1
ATOM 1624 O O . GLU A 1 203 ? 6.678 0.799 -6.938 1.00 73.88 203 GLU A O 1
ATOM 1629 N N . GLY A 1 204 ? 6.714 -1.411 -6.558 1.00 81.56 204 GLY A N 1
ATOM 1630 C CA . GLY A 1 204 ? 6.855 -1.363 -5.108 1.00 81.56 204 GLY A CA 1
ATOM 1631 C C . GLY A 1 204 ? 6.675 -2.731 -4.448 1.00 81.56 204 GLY A C 1
ATOM 1632 O O . GLY A 1 204 ? 6.437 -3.735 -5.123 1.00 81.56 204 GLY A O 1
ATOM 1633 N N . GLY A 1 205 ? 6.754 -2.756 -3.120 1.00 81.44 205 GLY A N 1
ATOM 1634 C CA . GLY A 1 205 ? 6.568 -3.944 -2.289 1.00 81.44 205 GLY A CA 1
ATOM 1635 C C . GLY A 1 205 ? 7.842 -4.770 -2.083 1.00 81.44 205 GLY A C 1
ATOM 1636 O O . GLY A 1 205 ? 8.958 -4.308 -2.313 1.00 81.44 205 GLY A O 1
ATOM 1637 N N . LEU A 1 206 ? 7.660 -6.005 -1.605 1.00 71.50 206 LEU A N 1
ATOM 1638 C CA . LEU A 1 206 ? 8.743 -6.936 -1.246 1.00 71.50 206 LEU A CA 1
ATOM 1639 C C . LEU A 1 206 ? 8.874 -8.131 -2.203 1.00 71.50 206 LEU A C 1
ATOM 1641 O O . LEU A 1 206 ? 9.657 -9.041 -1.944 1.00 71.50 206 LEU A O 1
ATOM 1645 N N . SER A 1 207 ? 8.095 -8.175 -3.286 1.00 56.25 207 SER A N 1
ATOM 1646 C CA . SER A 1 207 ? 7.993 -9.362 -4.140 1.00 56.25 207 SER A CA 1
ATOM 1647 C C . SER A 1 207 ? 8.160 -9.021 -5.617 1.00 56.25 207 SER A C 1
ATOM 1649 O O . SER A 1 207 ? 7.593 -8.052 -6.115 1.00 56.25 207 SER A O 1
ATOM 1651 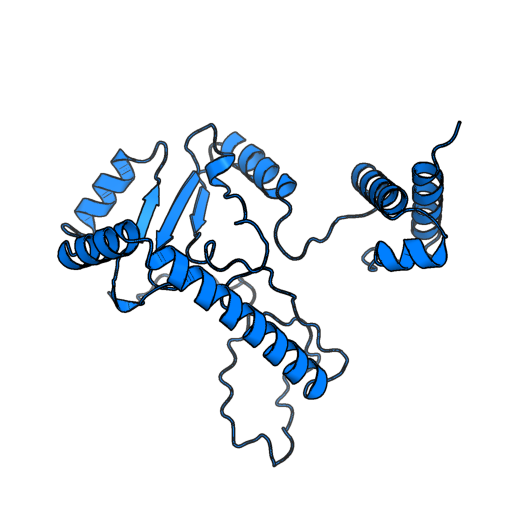N N . CYS A 1 208 ? 8.911 -9.865 -6.323 1.00 50.69 208 CYS A N 1
ATOM 1652 C CA . CYS A 1 208 ? 8.977 -9.900 -7.782 1.00 50.69 208 CYS A CA 1
ATOM 1653 C C . CYS A 1 208 ? 8.352 -11.218 -8.244 1.00 50.69 208 CYS A C 1
ATOM 1655 O O . CYS A 1 208 ? 8.821 -12.277 -7.841 1.00 50.69 208 CYS A O 1
ATOM 1657 N N . GLY A 1 209 ? 7.309 -11.171 -9.072 1.00 40.16 209 GLY A N 1
ATOM 1658 C CA . GLY A 1 209 ? 6.772 -12.366 -9.733 1.00 40.16 209 GLY A CA 1
ATOM 1659 C C . GLY A 1 209 ? 7.448 -12.620 -11.084 1.00 40.16 209 GLY A C 1
ATOM 1660 O O . GLY A 1 209 ? 7.917 -11.679 -11.729 1.00 40.16 209 GLY A O 1
ATOM 1661 N N . TRP A 1 210 ? 7.452 -13.860 -11.559 1.00 47.03 210 TRP A N 1
ATOM 1662 C CA . TRP A 1 210 ? 7.845 -14.233 -12.922 1.00 47.03 210 TRP A CA 1
ATOM 1663 C C . TRP A 1 210 ? 6.852 -15.259 -13.469 1.00 47.03 210 TRP A C 1
ATOM 1665 O O . TRP A 1 210 ? 6.460 -16.177 -12.758 1.00 47.03 210 TRP A O 1
ATOM 1675 N N . ASN A 1 211 ? 6.428 -15.090 -14.722 1.00 39.31 211 ASN A N 1
ATOM 1676 C CA . ASN A 1 211 ? 5.387 -15.904 -15.351 1.00 39.31 211 ASN A CA 1
ATOM 1677 C C . ASN A 1 211 ? 5.840 -16.366 -16.736 1.00 39.31 211 ASN A C 1
ATOM 1679 O O . ASN A 1 211 ? 5.537 -15.709 -17.731 1.00 39.31 211 ASN A O 1
ATOM 1683 N N . SER A 1 212 ? 6.562 -17.482 -16.761 1.00 37.78 212 SER A N 1
ATOM 1684 C CA . SER A 1 212 ? 6.689 -18.447 -17.862 1.00 37.78 212 SER A CA 1
ATOM 1685 C C . SER A 1 212 ? 7.865 -19.355 -17.524 1.00 37.78 212 SER A C 1
ATOM 1687 O O . SER A 1 212 ? 9.015 -18.941 -17.599 1.00 37.78 212 SER A O 1
ATOM 1689 N N . ILE A 1 213 ? 7.565 -20.581 -17.109 1.00 41.12 213 ILE A N 1
ATOM 1690 C CA . ILE A 1 213 ? 8.499 -21.697 -17.208 1.00 41.12 213 ILE A CA 1
ATOM 1691 C C . ILE A 1 213 ? 7.711 -22.750 -17.976 1.00 41.12 213 ILE A C 1
ATOM 1693 O O . ILE A 1 213 ? 6.828 -23.397 -17.411 1.00 41.12 213 ILE A O 1
ATOM 1697 N N . ALA A 1 214 ? 7.962 -22.889 -19.277 1.00 30.66 214 ALA A N 1
ATOM 1698 C CA . ALA A 1 214 ? 7.686 -24.172 -19.900 1.00 30.66 214 ALA A CA 1
ATOM 1699 C C . ALA A 1 214 ? 8.628 -25.168 -19.202 1.00 30.66 214 ALA A C 1
ATOM 1701 O O . ALA A 1 214 ? 9.841 -25.024 -19.282 1.00 30.66 214 ALA A O 1
AT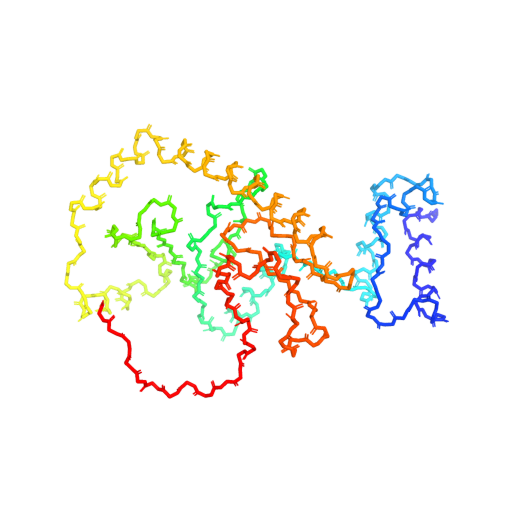OM 1702 N N . ALA A 1 215 ? 8.055 -26.109 -18.449 1.00 31.56 215 ALA A N 1
ATOM 1703 C CA . ALA A 1 215 ? 8.743 -27.150 -17.680 1.00 31.56 215 ALA A CA 1
ATOM 1704 C C . ALA A 1 215 ? 9.477 -26.698 -16.397 1.00 31.56 215 ALA A C 1
ATOM 1706 O O . ALA A 1 215 ? 10.699 -26.643 -16.320 1.00 31.56 215 ALA A O 1
ATOM 1707 N N . LEU A 1 216 ? 8.722 -26.554 -15.302 1.00 35.31 216 LEU A N 1
ATOM 1708 C CA . LEU A 1 216 ? 9.216 -26.934 -13.970 1.00 35.31 216 LEU A CA 1
ATOM 1709 C C . LEU A 1 216 ? 9.121 -28.468 -13.817 1.00 35.31 216 LEU A C 1
ATOM 1711 O O . LEU A 1 216 ? 8.562 -28.990 -12.859 1.00 35.31 216 LEU A O 1
ATOM 1715 N N . THR A 1 217 ? 9.657 -29.208 -14.787 1.00 31.80 217 THR A N 1
ATOM 1716 C CA . THR A 1 217 ? 10.099 -30.583 -14.560 1.00 31.80 217 THR A CA 1
ATOM 1717 C C . THR A 1 217 ? 11.542 -30.443 -14.136 1.00 31.80 217 THR A C 1
ATOM 1719 O O . THR A 1 217 ? 12.385 -30.299 -15.007 1.00 31.80 217 THR A O 1
ATOM 1722 N N . VAL A 1 218 ? 11.785 -30.360 -12.820 1.00 33.94 218 VAL A N 1
ATOM 1723 C CA . VAL A 1 218 ? 13.097 -30.513 -12.162 1.00 33.94 218 VAL A CA 1
ATOM 1724 C C . VAL A 1 218 ? 14.261 -30.227 -13.122 1.00 33.94 218 VAL A C 1
ATOM 1726 O O . VAL A 1 218 ? 14.945 -31.143 -13.570 1.00 33.94 218 VAL A O 1
ATOM 1729 N N . CYS A 1 219 ? 14.433 -28.961 -13.525 1.00 28.34 219 CYS A N 1
ATOM 1730 C CA . CYS A 1 219 ? 15.581 -28.591 -14.339 1.00 28.34 219 CYS A CA 1
ATOM 1731 C C . CYS A 1 219 ? 16.808 -28.851 -13.474 1.00 28.34 219 CYS A C 1
ATOM 1733 O O . CYS A 1 219 ? 17.030 -28.173 -12.470 1.00 28.34 219 CYS A O 1
ATOM 1735 N N . SER A 1 220 ? 17.562 -29.882 -13.839 1.00 29.91 220 SER A N 1
ATOM 1736 C CA . SER A 1 220 ? 18.868 -30.202 -13.294 1.00 29.91 220 SER A CA 1
ATOM 1737 C C . SER A 1 220 ? 19.756 -28.969 -13.427 1.00 29.91 220 SER A C 1
ATOM 1739 O O . SER A 1 220 ? 20.304 -28.684 -14.492 1.00 29.91 220 SER A O 1
ATOM 1741 N N . PHE A 1 221 ? 19.840 -28.201 -12.341 1.00 38.50 221 PHE A N 1
ATOM 1742 C CA . PHE A 1 221 ? 20.805 -27.129 -12.181 1.00 38.50 221 PHE A CA 1
ATOM 1743 C C . PHE A 1 221 ? 22.203 -27.695 -12.444 1.00 38.50 221 PHE A C 1
ATOM 1745 O O . PHE A 1 221 ? 22.522 -28.800 -12.001 1.00 38.50 221 PHE A O 1
ATOM 1752 N N . SER A 1 222 ? 23.037 -26.930 -13.154 1.00 33.38 222 SER A N 1
ATOM 1753 C CA . SER A 1 222 ? 24.473 -27.207 -13.269 1.00 33.38 222 SER A CA 1
ATOM 1754 C C . SER A 1 222 ? 25.051 -27.567 -11.886 1.00 33.38 222 SER A C 1
ATOM 1756 O O . SER A 1 222 ? 24.647 -26.931 -10.904 1.00 33.38 222 SER A O 1
ATOM 1758 N N . PRO A 1 223 ? 25.992 -28.529 -11.773 1.00 39.66 223 PRO A N 1
ATOM 1759 C CA . PRO A 1 223 ? 26.518 -29.015 -10.489 1.00 39.66 223 PRO A CA 1
ATOM 1760 C C . PRO A 1 223 ? 27.023 -27.915 -9.533 1.00 39.66 223 PRO A C 1
ATOM 1762 O O . PRO A 1 223 ? 27.126 -28.138 -8.332 1.00 39.66 223 PRO A O 1
ATOM 1765 N N . GLY A 1 224 ? 27.310 -26.708 -10.039 1.00 36.97 224 GLY A N 1
ATOM 1766 C CA . GLY A 1 224 ? 27.707 -25.551 -9.232 1.00 36.97 224 GLY A CA 1
ATOM 1767 C C . GLY A 1 224 ? 26.573 -24.799 -8.515 1.00 36.97 224 GLY A C 1
ATOM 1768 O O . GLY A 1 224 ? 26.850 -24.128 -7.524 1.00 36.97 224 GLY A O 1
ATOM 1769 N N . LEU A 1 225 ? 25.310 -24.894 -8.961 1.00 38.06 225 LEU A N 1
ATOM 1770 C CA . LEU A 1 225 ? 24.181 -24.162 -8.350 1.00 38.06 225 LEU A CA 1
ATOM 1771 C C . LEU A 1 225 ? 23.435 -24.953 -7.261 1.00 38.06 225 LEU A C 1
ATOM 1773 O O . LEU A 1 225 ? 22.621 -24.377 -6.544 1.00 38.06 225 LEU A O 1
ATOM 1777 N N . GLN A 1 226 ? 23.743 -26.241 -7.085 1.00 35.34 226 GLN A N 1
ATOM 1778 C CA . GLN A 1 226 ? 23.095 -27.122 -6.101 1.00 35.34 226 GLN A CA 1
ATOM 1779 C C . GLN A 1 226 ? 23.406 -26.776 -4.629 1.00 35.34 226 GLN A C 1
ATOM 1781 O O . GLN A 1 226 ? 22.847 -27.397 -3.732 1.00 35.34 226 GLN A O 1
ATOM 1786 N N . ARG A 1 227 ? 24.275 -25.791 -4.349 1.00 33.41 227 ARG A N 1
ATOM 1787 C CA . ARG A 1 227 ? 24.608 -25.353 -2.976 1.00 33.41 227 ARG A CA 1
ATOM 1788 C C . ARG A 1 227 ? 23.774 -24.191 -2.438 1.00 33.41 227 ARG A C 1
ATOM 1790 O O . ARG A 1 227 ? 23.937 -23.841 -1.273 1.00 33.41 227 ARG A O 1
ATOM 1797 N N . LEU A 1 228 ? 22.914 -23.583 -3.251 1.00 36.16 228 LEU A N 1
ATOM 1798 C CA . LEU A 1 228 ? 21.988 -22.550 -2.793 1.00 36.16 228 LEU A CA 1
ATOM 1799 C C . LEU A 1 228 ? 20.583 -23.150 -2.758 1.00 36.16 228 LEU A C 1
ATOM 1801 O O . LEU A 1 228 ? 19.939 -23.299 -3.795 1.00 36.16 228 LEU A O 1
ATOM 1805 N N . GLU A 1 229 ? 20.114 -23.508 -1.565 1.00 33.72 229 GLU A N 1
ATOM 1806 C CA . GLU A 1 229 ? 18.716 -23.877 -1.332 1.00 33.72 229 GLU A CA 1
ATOM 1807 C C . GLU A 1 229 ? 17.826 -22.645 -1.557 1.00 33.72 229 GLU A C 1
ATOM 1809 O O . GLU A 1 229 ? 17.531 -21.870 -0.647 1.00 33.72 229 GLU A O 1
ATOM 1814 N N . PHE A 1 230 ? 17.425 -22.411 -2.804 1.00 40.56 230 PHE A N 1
ATOM 1815 C CA . PHE A 1 230 ? 16.433 -21.393 -3.122 1.00 40.56 230 PHE A CA 1
ATOM 1816 C C . PHE A 1 230 ? 15.035 -21.935 -2.809 1.00 40.56 230 PHE A C 1
ATOM 1818 O O . PHE A 1 230 ? 14.499 -22.770 -3.538 1.00 40.56 230 PHE A O 1
ATOM 1825 N N . LEU A 1 231 ? 14.421 -21.439 -1.733 1.00 36.47 231 LEU A N 1
ATOM 1826 C CA . LEU A 1 231 ? 13.017 -21.711 -1.432 1.00 36.47 231 LEU A CA 1
ATOM 1827 C C . LEU A 1 231 ? 12.127 -20.797 -2.291 1.00 36.47 231 LEU A C 1
ATOM 1829 O O . LEU A 1 231 ? 11.969 -19.609 -2.007 1.00 36.47 231 LEU A O 1
ATOM 1833 N N . PHE A 1 232 ? 11.550 -21.344 -3.360 1.00 49.00 232 PHE A N 1
ATOM 1834 C CA . PHE A 1 232 ? 10.586 -20.635 -4.202 1.00 49.00 232 PHE A CA 1
ATOM 1835 C C . PHE A 1 232 ? 9.151 -20.896 -3.733 1.00 49.00 232 PHE A C 1
ATOM 1837 O O . PHE A 1 232 ? 8.757 -22.042 -3.529 1.00 49.00 232 PHE A O 1
ATOM 1844 N N . CYS A 1 233 ? 8.339 -19.842 -3.624 1.00 37.50 233 CYS A N 1
ATOM 1845 C CA . CYS A 1 233 ? 6.895 -19.976 -3.442 1.00 37.50 233 CYS A CA 1
ATOM 1846 C C . CYS A 1 233 ? 6.231 -20.018 -4.825 1.00 37.50 233 CYS A C 1
ATOM 1848 O O . CYS A 1 233 ? 6.254 -19.021 -5.551 1.00 37.50 233 CYS A O 1
ATOM 1850 N N . GLN A 1 234 ? 5.682 -21.168 -5.226 1.00 38.00 234 GLN A N 1
ATOM 1851 C CA . GLN A 1 234 ? 4.912 -21.255 -6.466 1.00 38.00 234 GLN A CA 1
ATOM 1852 C C . GLN A 1 234 ? 3.609 -20.462 -6.316 1.00 38.00 234 GLN A C 1
ATOM 1854 O O . GLN A 1 234 ? 2.827 -20.699 -5.397 1.00 38.00 234 GLN A O 1
ATOM 1859 N N . GLY A 1 235 ? 3.369 -19.519 -7.231 1.00 37.34 235 GLY A N 1
ATOM 1860 C CA . GLY A 1 235 ? 2.109 -18.787 -7.323 1.00 37.34 235 GLY A CA 1
ATOM 1861 C C . GLY A 1 235 ? 0.997 -19.695 -7.843 1.00 37.34 235 GLY A C 1
ATOM 1862 O O . GLY A 1 235 ? 0.673 -19.652 -9.027 1.00 37.34 235 GLY A O 1
ATOM 1863 N N . LEU A 1 236 ? 0.437 -20.542 -6.978 1.00 29.38 236 LEU A N 1
ATOM 1864 C CA . LEU A 1 236 ? -0.756 -21.322 -7.289 1.00 29.38 236 LEU A CA 1
ATOM 1865 C C . LEU A 1 236 ? -1.932 -20.371 -7.545 1.00 29.38 236 LEU A C 1
ATOM 1867 O O . LEU A 1 236 ? -2.300 -19.549 -6.704 1.00 29.38 236 LEU A O 1
ATOM 1871 N N . SER A 1 237 ? -2.509 -20.500 -8.737 1.00 26.84 237 SER A N 1
ATOM 1872 C CA . SER A 1 237 ? -3.820 -19.979 -9.103 1.00 26.84 237 SER A CA 1
ATOM 1873 C C . SER A 1 237 ? -4.843 -20.314 -8.021 1.00 26.84 237 SER A C 1
ATOM 1875 O O . SER A 1 237 ? -4.929 -21.457 -7.577 1.00 26.84 237 SER A O 1
ATOM 1877 N N . VAL A 1 238 ? -5.634 -19.318 -7.623 1.00 27.62 238 VAL A N 1
ATOM 1878 C CA . VAL A 1 238 ? -6.748 -19.433 -6.674 1.00 27.62 238 VAL A CA 1
ATOM 1879 C C . VAL A 1 238 ? -7.847 -20.319 -7.278 1.00 27.62 238 VAL A C 1
ATOM 1881 O O . VAL A 1 238 ? -8.836 -19.830 -7.812 1.00 27.62 238 VAL A O 1
ATOM 1884 N N . GLN A 1 239 ? -7.650 -21.632 -7.244 1.00 25.98 239 GLN A N 1
ATOM 1885 C CA . GLN A 1 239 ? -8.650 -22.659 -7.527 1.00 25.98 239 GLN A CA 1
ATOM 1886 C C . GLN A 1 239 ? -8.392 -23.847 -6.593 1.00 25.98 239 GLN A C 1
ATOM 1888 O O . GLN A 1 239 ? -7.849 -24.871 -6.987 1.00 25.98 239 GLN A O 1
ATOM 1893 N N . ALA A 1 240 ? -8.776 -23.694 -5.328 1.00 22.70 240 ALA A N 1
ATOM 1894 C CA . ALA A 1 240 ? -9.079 -24.814 -4.446 1.00 22.70 240 ALA A CA 1
ATOM 1895 C C . ALA A 1 240 ? -10.100 -24.343 -3.394 1.00 22.70 240 ALA A C 1
ATOM 1897 O O . ALA A 1 240 ? -9.990 -23.211 -2.912 1.00 22.70 240 ALA A O 1
ATOM 1898 N N . PRO A 1 241 ? -11.115 -25.158 -3.060 1.00 23.03 241 PRO A N 1
ATOM 1899 C CA . PRO A 1 241 ? -12.146 -24.792 -2.099 1.00 23.03 241 PRO A CA 1
ATOM 1900 C C . PRO A 1 241 ? -11.510 -24.681 -0.713 1.00 23.03 241 PRO A C 1
ATOM 1902 O O . PRO A 1 241 ? -10.926 -25.638 -0.208 1.00 23.03 241 PRO A O 1
ATOM 1905 N N . VAL A 1 242 ? -11.596 -23.501 -0.099 1.00 26.75 242 VAL A N 1
ATOM 1906 C CA . VAL A 1 242 ? -11.087 -23.285 1.257 1.00 26.75 242 VAL A CA 1
ATOM 1907 C C . VAL A 1 242 ? -12.044 -23.968 2.225 1.00 26.75 242 VAL A C 1
ATOM 1909 O O . VAL A 1 242 ? -13.069 -23.410 2.610 1.00 26.75 242 VAL A O 1
ATOM 1912 N N . ASN A 1 243 ? -11.707 -25.200 2.598 1.00 20.97 243 ASN A N 1
ATOM 1913 C CA . ASN A 1 243 ? -12.238 -25.817 3.797 1.00 20.97 243 ASN A CA 1
ATOM 1914 C C . ASN A 1 243 ? -11.530 -25.157 4.987 1.00 20.97 243 ASN A C 1
ATOM 1916 O O . ASN A 1 243 ? -10.300 -25.141 5.069 1.00 20.97 243 ASN A O 1
ATOM 1920 N N . ILE A 1 244 ? -12.315 -24.524 5.854 1.00 31.44 244 ILE A N 1
ATOM 1921 C CA . ILE A 1 244 ? -11.835 -23.807 7.032 1.00 31.44 244 ILE A CA 1
ATOM 1922 C C . ILE A 1 244 ? -11.350 -24.847 8.042 1.00 31.44 244 ILE A C 1
ATOM 1924 O O . ILE A 1 244 ? -12.147 -25.491 8.717 1.00 31.44 244 ILE A O 1
ATOM 1928 N N . SER A 1 245 ? -10.036 -24.976 8.174 1.00 19.61 245 SER A N 1
ATOM 1929 C CA . SER A 1 245 ? -9.411 -25.571 9.351 1.00 19.61 245 SER A CA 1
ATOM 1930 C C . SER A 1 245 ? -8.105 -24.841 9.654 1.00 19.61 245 SER A C 1
ATOM 1932 O O . SER A 1 245 ? -7.086 -25.069 9.014 1.00 19.61 245 SER A O 1
ATOM 1934 N N . THR A 1 246 ? -8.206 -23.936 10.628 1.00 22.27 246 THR A N 1
ATOM 1935 C CA . THR A 1 246 ? -7.206 -23.682 11.674 1.00 22.27 246 THR A CA 1
ATOM 1936 C C . THR A 1 246 ? -5.774 -23.364 11.225 1.00 22.27 246 THR A C 1
ATOM 1938 O O . THR A 1 246 ? -4.987 -24.259 10.940 1.00 22.27 246 THR A O 1
ATOM 1941 N N . VAL A 1 247 ? -5.380 -22.089 11.326 1.00 22.70 247 VAL A N 1
ATOM 1942 C CA . VAL A 1 247 ? -3.983 -21.720 11.609 1.00 22.70 247 VAL A CA 1
ATOM 1943 C C . VAL A 1 247 ? -3.958 -20.701 12.748 1.00 22.70 247 VAL A C 1
ATOM 1945 O O . VAL A 1 247 ? -4.722 -19.740 12.775 1.00 22.70 247 VAL A O 1
ATOM 1948 N N . SER A 1 248 ? -3.106 -21.030 13.708 1.00 19.77 248 SER A N 1
ATOM 1949 C CA . SER A 1 248 ? -2.959 -20.558 15.079 1.00 19.77 248 SER A CA 1
ATOM 1950 C C . SER A 1 248 ? -2.651 -19.063 15.269 1.00 19.77 248 SER A C 1
ATOM 1952 O O . SER A 1 248 ? -1.808 -18.511 14.570 1.00 19.77 248 SER A O 1
ATOM 1954 N N . VAL A 1 249 ? -3.348 -18.502 16.271 1.00 31.05 249 VAL A N 1
ATOM 1955 C CA . VAL A 1 249 ? -3.087 -17.367 17.201 1.00 31.05 249 VAL A CA 1
ATOM 1956 C C . VAL A 1 249 ? -2.048 -16.294 16.830 1.00 31.05 249 VAL A C 1
ATOM 1958 O O . VAL A 1 249 ? -0.833 -16.585 16.798 1.00 31.05 249 VAL A O 1
#